Protein AF-A0A9P7J6L4-F1 (afdb_monomer)

pLDDT: mean 73.03, std 21.38, range [27.67, 97.56]

Solvent-accessible surface area (backbone atoms only — not comparable to full-atom values): 13878 Å² total; per-residue (Å²): 142,82,83,80,80,85,81,75,76,92,68,89,69,77,77,69,84,70,87,71,76,86,60,51,67,58,56,42,42,44,69,78,41,39,84,78,47,52,62,60,52,51,52,51,55,54,55,60,70,73,52,84,87,78,78,88,74,82,75,52,70,66,58,56,49,53,49,51,45,47,52,54,56,70,73,48,58,70,67,62,52,49,52,36,50,51,54,44,49,54,54,49,50,54,49,52,52,55,51,49,58,55,52,72,68,62,63,92,69,53,60,71,59,50,53,57,46,62,75,40,43,65,60,54,51,48,57,56,47,49,55,48,23,76,75,67,76,51,71,47,75,47,79,49,69,48,62,32,81,83,60,84,54,44,75,43,71,52,75,47,73,38,64,57,47,101,84,66,40,38,66,69,71,69,37,82,60,31,61,70,74,46,50,46,58,50,47,54,51,51,46,61,69,46,47,68,65,40,63,80,52,66,83,75,71,89,85,84,89,85,82,90,88,81,84,88,77,86,74,137

Mean predicted aligned error: 16.49 Å

Nearest PDB structures (foldseek):
  5xgd-assembly1_A  TM=2.201E-01  e=7.157E+00  Pseudomonas aeruginosa PAO1

Foldseek 3Di:
DDDDDPPPDDDPPDPDPPPDDLDDLLRLLCVVCVVVCVVVLVVVVVVVVPDDDDDDDDPPSVVVSSVSSVVVQVPDDPVSSVVSVVVSVVVVVVVVVVVVVVVVVPDDDPLVNVQVCVVCVLVVCCVVVQVVCVVPVDKDKDKDWWQNSPPNGPIDIAMDIDDADPVRHTPCRVDPPCCPPPVVVVVVVRCVVCVVVVVVVVVDDDDDDDDDDDHPDDDD

Secondary structure (DSSP, 8-state):
------------------------HHHHHHHHHHHHHHHHHHHHHHHHHSS---SS----HHHHHHHHHHHHHHTS-HHHHHHHHHHHHHHHHHHHHHHHHHHTTS----HHHHHHHHHHHHHHHHHHHHHHHHHH---EEEEEEEE-TTTTT-EEEEEEEE---TTS--HHHHSTTHIIIIIHHHHHHHHHHHHHHHHTTTTT----------------

Sequence (220 aa):
MQKFHNDLGGSKAGSKPKTSHILKLWEMYLKMHYGKIKDAVKKEQEELKNVPSTGPAKKTTLNIVKQHIKQAFNNKSEEVKAEVLAAVETMKETKCAEIEAVKNQCHDINKDVALRYISKIATILTQFFKELHEMTDWVFTVLMGGPHPDMGRVLDVSSFHVGTTKLGNWFSQAYPHFSQNVMVPYTQFIECVFSEAATLLRGKDLLPGSTMSSTLAITP

Organism: NCBI:txid48587

Structure (mmCIF, N/CA/C/O backbone):
data_AF-A0A9P7J6L4-F1
#
_entry.id   AF-A0A9P7J6L4-F1
#
loop_
_atom_site.group_PDB
_atom_site.id
_atom_site.type_symbol
_atom_site.label_atom_id
_atom_site.label_alt_id
_atom_site.label_comp_id
_atom_site.label_asym_id
_atom_site.label_entity_id
_atom_site.label_seq_id
_atom_site.pdbx_PDB_ins_code
_atom_site.Cartn_x
_atom_site.Cartn_y
_atom_site.Cartn_z
_atom_site.occupancy
_atom_site.B_iso_or_equiv
_atom_site.auth_seq_id
_atom_site.auth_comp_id
_atom_site.auth_asym_id
_atom_site.auth_atom_id
_atom_site.pdbx_PDB_model_num
ATOM 1 N N . MET A 1 1 ? 39.576 12.816 9.507 1.00 39.06 1 MET A N 1
ATOM 2 C CA . MET A 1 1 ? 39.085 13.850 10.444 1.00 39.06 1 MET A CA 1
ATOM 3 C C . MET A 1 1 ? 38.092 14.721 9.684 1.00 39.06 1 MET A C 1
ATOM 5 O O . MET A 1 1 ? 38.522 15.553 8.907 1.00 39.06 1 MET A O 1
ATOM 9 N N . GLN A 1 2 ? 36.787 14.489 9.839 1.00 33.56 2 GLN A N 1
ATOM 10 C CA . GLN A 1 2 ? 35.747 15.470 9.510 1.00 33.56 2 GLN A CA 1
ATOM 11 C C . GLN A 1 2 ? 34.511 15.088 10.328 1.00 33.56 2 GLN A C 1
ATOM 13 O O . GLN A 1 2 ? 33.830 14.107 10.043 1.00 33.56 2 GLN A O 1
ATOM 18 N N . LYS A 1 3 ? 34.328 15.776 11.459 1.00 32.19 3 LYS A N 1
ATOM 19 C CA . LYS A 1 3 ? 33.175 15.602 12.341 1.00 32.19 3 LYS A CA 1
ATOM 20 C C . LYS A 1 3 ? 32.034 16.416 11.741 1.00 32.19 3 LYS A C 1
ATOM 22 O O . LYS A 1 3 ? 32.088 17.640 11.791 1.00 32.19 3 LYS A O 1
ATOM 27 N N . PHE A 1 4 ? 31.020 15.755 11.195 1.00 30.67 4 PHE A N 1
ATOM 28 C CA . PHE A 1 4 ? 29.755 16.424 10.915 1.00 30.67 4 PHE A CA 1
ATOM 29 C C . PHE A 1 4 ? 29.039 16.668 12.246 1.00 30.67 4 PHE A C 1
ATOM 31 O O . PHE A 1 4 ? 28.628 15.735 12.935 1.00 30.67 4 PHE A O 1
ATOM 38 N N . HIS A 1 5 ? 28.974 17.938 12.643 1.00 31.73 5 HIS A N 1
ATOM 39 C CA . HIS A 1 5 ? 28.032 18.420 13.643 1.00 31.73 5 HIS A CA 1
ATOM 40 C C . HIS A 1 5 ? 26.625 18.314 13.053 1.00 31.73 5 HIS A C 1
ATOM 42 O O . HIS A 1 5 ? 26.279 19.073 12.153 1.00 31.73 5 HIS A O 1
ATOM 48 N N . ASN A 1 6 ? 25.819 17.387 13.568 1.00 31.36 6 ASN A N 1
ATOM 49 C CA . ASN A 1 6 ? 24.369 17.475 13.439 1.00 31.36 6 ASN A CA 1
ATOM 50 C C . ASN A 1 6 ? 23.848 18.293 14.617 1.00 31.36 6 ASN A C 1
ATOM 52 O O . ASN A 1 6 ? 23.441 17.749 15.641 1.00 31.36 6 ASN A O 1
ATOM 56 N N . ASP A 1 7 ? 23.906 19.610 14.449 1.00 37.88 7 ASP A N 1
ATOM 57 C CA . ASP A 1 7 ? 23.129 20.560 15.230 1.00 37.88 7 ASP A CA 1
ATOM 58 C C . ASP A 1 7 ? 21.796 20.768 14.497 1.00 37.88 7 ASP A C 1
ATOM 60 O O . ASP A 1 7 ? 21.650 21.634 13.636 1.00 37.88 7 ASP A O 1
ATOM 64 N N . LEU A 1 8 ? 20.833 19.881 14.758 1.00 34.91 8 LEU A N 1
ATOM 65 C CA . LEU A 1 8 ? 19.434 20.137 14.432 1.00 34.91 8 LEU A CA 1
ATOM 66 C C . LEU A 1 8 ? 18.723 20.464 15.733 1.00 34.91 8 LEU A C 1
ATOM 68 O O . LEU A 1 8 ? 18.254 19.591 16.468 1.00 34.91 8 LEU A O 1
ATOM 72 N N . GLY A 1 9 ? 18.699 21.770 15.988 1.00 31.52 9 GLY A N 1
ATOM 73 C CA . GLY A 1 9 ? 17.961 22.407 17.053 1.00 31.52 9 GLY A CA 1
ATOM 74 C C . GLY A 1 9 ? 16.521 21.912 17.123 1.00 31.52 9 GLY A C 1
ATOM 75 O O . GLY A 1 9 ? 15.841 21.671 16.121 1.00 31.52 9 GLY A O 1
ATOM 76 N N . GLY A 1 10 ? 16.062 21.768 18.363 1.00 38.47 10 GLY A N 1
ATOM 77 C CA . GLY A 1 10 ? 14.695 21.415 18.683 1.00 38.47 10 GLY A CA 1
ATOM 78 C C . GLY A 1 10 ? 13.712 22.417 18.090 1.00 38.47 10 GLY A C 1
ATOM 79 O O . GLY A 1 10 ? 13.544 23.521 18.594 1.00 38.47 10 GLY A O 1
ATOM 80 N N . SER A 1 11 ? 12.992 21.986 17.063 1.00 32.84 11 SER A N 1
ATOM 81 C CA . SER A 1 11 ? 11.667 22.505 16.757 1.00 32.84 11 SER A CA 1
ATOM 82 C C . SER A 1 11 ? 10.662 21.423 17.115 1.00 32.84 11 SER A C 1
ATOM 84 O O . SER A 1 11 ? 10.655 20.343 16.525 1.00 32.84 11 SER A O 1
ATOM 86 N N . LYS A 1 12 ? 9.804 21.709 18.102 1.00 41.44 12 LYS A N 1
ATOM 87 C CA . LYS A 1 12 ? 8.557 20.971 18.316 1.00 41.44 12 LYS A CA 1
ATOM 88 C C . LYS A 1 12 ? 7.705 21.154 17.061 1.00 41.44 12 LYS A C 1
ATOM 90 O O . LYS A 1 12 ? 6.916 22.089 16.971 1.00 41.44 12 LYS A O 1
ATOM 95 N N . ALA A 1 13 ? 7.910 20.288 16.075 1.00 38.81 13 ALA A N 1
ATOM 96 C CA . ALA A 1 13 ? 7.067 20.215 14.900 1.00 38.81 13 ALA A CA 1
ATOM 97 C C . ALA A 1 13 ? 5.641 19.913 15.369 1.00 38.81 13 ALA A C 1
ATOM 99 O O . ALA A 1 13 ? 5.405 18.911 16.052 1.00 38.81 13 ALA A O 1
ATOM 100 N N . GLY A 1 14 ? 4.704 20.799 15.022 1.00 39.56 14 GLY A N 1
ATOM 101 C CA . GLY A 1 14 ? 3.280 20.526 15.126 1.00 39.56 14 GLY A CA 1
ATOM 102 C C . GLY A 1 14 ? 3.013 19.159 14.514 1.00 39.56 14 GLY A C 1
ATOM 103 O O . GLY A 1 14 ? 3.326 18.920 13.345 1.00 39.56 14 GLY A O 1
ATOM 104 N N . SER A 1 15 ? 2.525 18.233 15.339 1.00 36.78 15 SER A N 1
ATOM 105 C CA . SER A 1 15 ? 2.178 16.894 14.890 1.00 36.78 15 SER A CA 1
ATOM 106 C C . SER A 1 15 ? 1.158 17.051 13.775 1.00 36.78 15 SER A C 1
ATOM 108 O O . SER A 1 15 ? 0.008 17.394 14.045 1.00 36.78 15 SER A O 1
ATOM 110 N N . LYS A 1 16 ? 1.562 16.781 12.529 1.00 42.34 16 LYS A N 1
ATOM 111 C CA . LYS A 1 16 ? 0.607 16.536 11.446 1.00 42.34 16 LYS A CA 1
ATOM 112 C C . LYS A 1 16 ? -0.437 15.542 11.978 1.00 42.34 16 LYS A C 1
ATOM 114 O O . LYS A 1 16 ? -0.043 14.627 12.720 1.00 42.34 16 LYS A O 1
ATOM 119 N N . PRO A 1 17 ? -1.736 15.716 11.685 1.00 43.72 17 PRO A N 1
ATOM 120 C CA . PRO A 1 17 ? -2.738 14.758 12.120 1.00 43.72 17 PRO A CA 1
ATOM 121 C C . PRO A 1 17 ? -2.331 13.391 11.568 1.00 43.72 17 PRO A C 1
ATOM 123 O O . PRO A 1 17 ? -2.279 13.183 10.358 1.00 43.72 17 PRO A O 1
ATOM 126 N N . LYS A 1 18 ? -1.927 12.478 12.461 1.00 51.09 18 LYS A N 1
ATOM 127 C CA . LYS A 1 18 ? -1.629 11.099 12.079 1.00 51.09 18 LYS A CA 1
ATOM 128 C C . LYS A 1 18 ? -2.913 10.536 11.502 1.00 51.09 18 LYS A C 1
ATOM 130 O O . LYS A 1 18 ? -3.918 10.521 12.211 1.00 51.09 18 LYS A O 1
ATOM 135 N N . THR A 1 19 ? -2.856 10.064 10.261 1.00 45.66 19 THR A N 1
ATOM 136 C CA . THR A 1 19 ? -3.942 9.338 9.608 1.00 45.66 19 THR A CA 1
ATOM 137 C C . THR A 1 19 ? -4.349 8.202 10.534 1.00 45.66 19 THR A C 1
ATOM 139 O O . THR A 1 19 ? -3.626 7.223 10.726 1.00 45.66 19 THR A O 1
ATOM 142 N N . SER A 1 20 ? -5.444 8.407 11.254 1.00 58.78 20 SER A N 1
ATOM 143 C CA . SER A 1 20 ?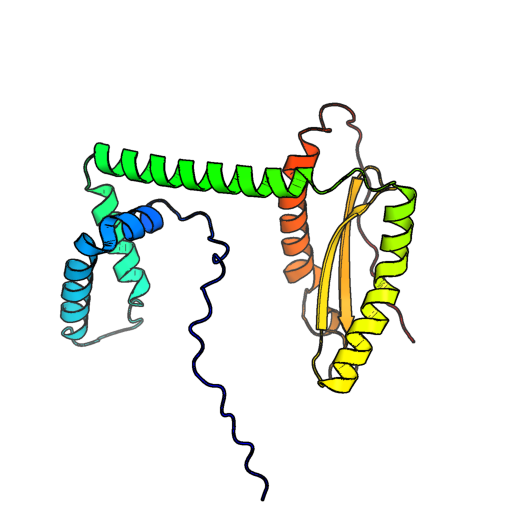 -5.842 7.505 12.318 1.00 58.78 20 SER A CA 1
ATOM 144 C C . SER A 1 20 ? -6.580 6.347 11.664 1.00 58.78 20 SER A C 1
ATOM 146 O O . SER A 1 20 ? -7.519 6.568 10.913 1.00 58.78 20 SER A O 1
ATOM 148 N N . HIS A 1 21 ? -6.192 5.105 11.930 1.00 76.81 21 HIS A N 1
ATOM 149 C CA . HIS A 1 21 ? -7.019 3.942 11.594 1.00 76.81 21 HIS A CA 1
ATOM 150 C C . HIS A 1 21 ? -8.341 3.991 12.392 1.00 76.81 21 HIS A C 1
ATOM 152 O O . HIS A 1 21 ? -8.388 4.594 13.467 1.00 76.81 21 HIS A O 1
ATOM 158 N N . ILE A 1 22 ? -9.453 3.451 11.867 1.00 82.69 22 ILE A N 1
ATOM 159 C CA . ILE A 1 22 ? -10.723 3.378 12.625 1.00 82.69 22 ILE A CA 1
ATOM 160 C C . ILE A 1 22 ? -10.517 2.421 13.795 1.00 82.69 22 ILE A C 1
ATOM 162 O O . ILE A 1 22 ? -10.254 1.239 13.604 1.00 82.69 22 ILE A O 1
ATOM 166 N N . LEU A 1 23 ? -10.581 2.938 15.017 1.00 85.06 23 LEU A N 1
ATOM 167 C CA . LEU A 1 23 ? -10.312 2.131 16.202 1.00 85.06 23 LEU A CA 1
ATOM 168 C C . LEU A 1 23 ? -11.391 1.058 16.373 1.00 85.06 23 LEU A C 1
ATOM 170 O O . LEU A 1 23 ? -12.580 1.313 16.188 1.00 85.06 23 LEU A O 1
ATOM 174 N N . LYS A 1 24 ? -10.979 -0.148 16.766 1.00 84.69 24 LYS A N 1
ATOM 175 C CA . LYS A 1 24 ? -11.908 -1.203 17.195 1.00 84.69 24 LYS A CA 1
ATOM 176 C C . LYS A 1 24 ? -12.584 -0.781 18.501 1.00 84.69 24 LYS A C 1
ATOM 178 O O . LYS A 1 24 ? -12.009 -0.018 19.269 1.00 84.69 24 LYS A O 1
ATOM 183 N N . LEU A 1 25 ? -13.750 -1.348 18.819 1.00 81.38 25 LEU A N 1
ATOM 184 C CA . LEU A 1 25 ? -14.517 -1.000 20.030 1.00 81.38 25 LEU A CA 1
ATOM 185 C C . LEU A 1 25 ? -13.680 -0.987 21.315 1.00 81.38 25 LEU A C 1
ATOM 187 O O . LEU A 1 25 ? -13.687 -0.014 22.056 1.00 81.38 25 LEU A O 1
ATOM 191 N N . TRP A 1 26 ? -12.892 -2.036 21.551 1.00 80.38 26 TRP A N 1
ATOM 192 C CA . TRP A 1 26 ? -12.037 -2.116 22.737 1.00 80.38 26 TRP A CA 1
ATOM 193 C C . TRP A 1 26 ? -10.863 -1.116 22.701 1.00 80.38 26 TRP A C 1
ATOM 195 O O . TRP A 1 26 ? -10.422 -0.663 23.752 1.00 80.38 26 TRP A O 1
ATOM 205 N N . GLU A 1 27 ? -10.366 -0.743 21.516 1.00 83.31 27 GLU A N 1
ATOM 206 C CA . GLU A 1 27 ? -9.328 0.288 21.350 1.00 83.31 27 GLU A CA 1
ATOM 207 C C . GLU A 1 27 ? -9.910 1.684 21.599 1.00 83.31 27 GLU A C 1
ATOM 209 O O . GLU A 1 27 ? -9.256 2.522 22.218 1.00 83.31 27 GLU A O 1
ATOM 214 N N . MET A 1 28 ? -11.156 1.916 21.171 1.00 84.75 28 MET A N 1
ATOM 215 C CA . MET A 1 28 ? -11.895 3.141 21.464 1.00 84.75 28 MET A CA 1
ATOM 216 C C . MET A 1 28 ? -12.211 3.243 22.959 1.00 84.75 28 MET A C 1
ATOM 218 O O . MET A 1 28 ? -11.917 4.265 23.572 1.00 84.75 28 MET A O 1
ATOM 222 N N . TYR A 1 29 ? -12.686 2.161 23.583 1.00 82.50 29 TYR A N 1
ATOM 223 C CA . TYR A 1 29 ? -12.891 2.094 25.032 1.00 82.50 29 TYR A CA 1
ATOM 224 C C . TYR A 1 29 ? -11.590 2.355 25.802 1.00 82.50 29 TYR A C 1
ATOM 226 O O . TYR A 1 29 ? -11.577 3.150 26.741 1.00 82.50 29 TYR A O 1
ATOM 234 N N . LEU A 1 30 ? -10.469 1.758 25.377 1.00 83.75 30 LEU A N 1
ATOM 235 C CA . LEU A 1 30 ? -9.159 2.051 25.959 1.00 83.75 30 LEU A CA 1
ATOM 236 C C . LEU A 1 30 ? -8.804 3.533 25.815 1.00 83.75 30 LEU A C 1
ATOM 238 O O . LEU A 1 30 ? -8.317 4.124 26.771 1.00 83.75 30 LEU A O 1
ATOM 242 N N . LYS A 1 31 ? -9.038 4.138 24.648 1.00 83.75 31 LYS A N 1
ATOM 243 C CA . LYS A 1 31 ? -8.748 5.555 24.397 1.00 83.75 31 LYS A CA 1
ATOM 244 C C . LYS A 1 31 ? -9.593 6.481 25.279 1.00 83.75 31 LYS A C 1
ATOM 246 O O . LYS A 1 31 ? -9.052 7.440 25.821 1.00 83.75 31 LYS A O 1
ATOM 251 N N . MET A 1 32 ? -10.879 6.183 25.451 1.00 82.81 32 MET A N 1
ATOM 252 C CA . MET A 1 32 ? -11.819 6.986 26.247 1.00 82.81 32 MET A CA 1
ATOM 253 C C . MET A 1 32 ? -11.627 6.803 27.757 1.00 82.81 32 MET A C 1
ATOM 255 O O . MET A 1 32 ? -11.798 7.743 28.529 1.00 82.81 32 MET A O 1
ATOM 259 N N . HIS A 1 33 ? -11.228 5.607 28.196 1.00 80.31 33 HIS A N 1
ATOM 260 C CA . HIS A 1 33 ? -11.160 5.249 29.617 1.00 80.31 33 HIS A CA 1
ATOM 261 C C . HIS A 1 33 ? -9.762 4.838 30.086 1.00 80.31 33 HIS A C 1
ATOM 263 O O . HIS A 1 33 ? -9.629 4.185 31.124 1.00 80.31 33 HIS A O 1
ATOM 269 N N . TYR A 1 34 ? -8.712 5.254 29.373 1.00 75.62 34 TYR A N 1
ATOM 270 C CA . TYR A 1 34 ? -7.320 4.893 29.663 1.00 75.62 34 TYR A CA 1
ATOM 271 C C . TYR A 1 34 ? -6.947 5.112 31.134 1.00 75.62 34 TYR A C 1
ATOM 273 O O . TYR A 1 34 ? -6.359 4.236 31.767 1.00 75.62 34 TYR A O 1
ATOM 281 N N . GLY A 1 35 ? -7.367 6.248 31.705 1.00 74.06 35 GLY A N 1
ATOM 282 C CA . GLY A 1 35 ? -7.107 6.592 33.103 1.00 74.06 35 GLY A CA 1
ATOM 283 C C . GLY A 1 35 ? -7.677 5.591 34.112 1.00 74.06 35 GLY A C 1
ATOM 284 O O . GLY A 1 35 ? -7.062 5.370 35.144 1.00 74.06 35 GLY A O 1
ATOM 285 N N . LYS A 1 36 ? -8.798 4.926 33.802 1.00 70.19 36 LYS A N 1
ATOM 286 C CA . LYS A 1 36 ? -9.446 3.950 34.698 1.00 70.19 36 LYS A CA 1
ATOM 287 C C . LYS A 1 36 ? -8.834 2.547 34.602 1.00 70.19 36 LYS A C 1
ATOM 289 O O . LYS A 1 36 ? -9.005 1.744 35.509 1.00 70.19 36 LYS A O 1
ATOM 294 N N . ILE A 1 37 ? -8.157 2.238 33.494 1.00 67.88 37 ILE A N 1
ATOM 295 C CA . ILE A 1 37 ? -7.627 0.895 33.194 1.00 67.88 37 ILE A CA 1
ATOM 296 C C . ILE A 1 37 ? -6.128 0.802 33.512 1.00 67.88 37 ILE A C 1
ATOM 298 O O . ILE A 1 37 ? -5.623 -0.277 33.823 1.00 67.88 37 ILE A O 1
ATOM 302 N N . LYS A 1 38 ? -5.414 1.935 33.469 1.00 74.50 38 LYS A N 1
ATOM 303 C CA . LYS A 1 38 ? -3.961 2.016 33.664 1.00 74.50 38 LYS A CA 1
ATOM 304 C C . LYS A 1 38 ? -3.493 1.374 34.973 1.00 74.50 38 LYS A C 1
ATOM 306 O O . LYS A 1 38 ? -2.521 0.622 34.953 1.00 74.50 38 LYS A O 1
ATOM 311 N N . ASP A 1 39 ? -4.187 1.634 36.078 1.00 73.38 39 ASP A N 1
ATOM 312 C CA . ASP A 1 39 ? -3.769 1.149 37.398 1.00 73.38 39 ASP A CA 1
ATOM 313 C C . ASP A 1 39 ? -4.007 -0.358 37.563 1.00 73.38 39 ASP A C 1
ATOM 315 O O . ASP A 1 39 ? -3.149 -1.061 38.094 1.00 73.38 39 ASP A O 1
ATOM 319 N N . ALA A 1 40 ? -5.110 -0.882 37.016 1.00 68.94 40 ALA A N 1
ATOM 320 C CA . ALA A 1 40 ? -5.400 -2.318 37.008 1.00 68.94 40 ALA A CA 1
ATOM 321 C C . ALA A 1 40 ? -4.377 -3.105 36.170 1.00 68.94 40 ALA A C 1
ATOM 323 O O . ALA A 1 40 ? -3.853 -4.123 36.615 1.00 68.94 40 ALA A O 1
ATOM 324 N N . VAL A 1 41 ? -4.028 -2.585 34.989 1.00 68.69 41 VAL A N 1
ATOM 325 C CA . VAL A 1 41 ? -3.008 -3.177 34.108 1.00 68.69 41 VAL A CA 1
ATOM 326 C C . VAL A 1 41 ? -1.621 -3.149 34.752 1.00 68.69 41 VAL A C 1
ATOM 328 O O . VAL A 1 41 ? -0.861 -4.107 34.621 1.00 68.69 41 VAL A O 1
ATOM 331 N N . LYS A 1 42 ? -1.265 -2.051 35.428 1.00 73.81 42 LYS A N 1
ATOM 332 C CA . LYS A 1 42 ? 0.038 -1.916 36.090 1.00 73.81 42 LYS A CA 1
ATOM 333 C C . LYS A 1 42 ? 0.171 -2.889 37.263 1.00 73.81 42 LYS A C 1
ATOM 335 O O . LYS A 1 42 ? 1.207 -3.536 37.385 1.00 73.81 42 LYS A O 1
ATOM 340 N N . LYS A 1 43 ? -0.890 -3.037 38.060 1.00 74.06 43 LYS A N 1
ATOM 341 C CA . LYS A 1 43 ? -0.944 -3.977 39.184 1.00 74.06 43 LYS A CA 1
ATOM 342 C C . LYS A 1 43 ? -0.718 -5.423 38.731 1.00 74.06 43 LYS A C 1
ATOM 344 O O . LYS A 1 43 ? 0.145 -6.106 39.268 1.00 74.06 43 LYS A O 1
ATOM 349 N N . GLU A 1 44 ? -1.413 -5.871 37.692 1.00 67.88 44 GLU A N 1
ATOM 350 C CA . GLU A 1 44 ? -1.271 -7.251 37.213 1.00 67.88 44 GLU A CA 1
ATOM 351 C C . GLU A 1 44 ? 0.077 -7.502 36.509 1.00 67.88 44 GLU A C 1
ATOM 353 O O . GLU A 1 44 ? 0.653 -8.584 36.607 1.00 67.88 44 GLU A O 1
ATOM 358 N N . GLN A 1 45 ? 0.645 -6.492 35.838 1.00 66.50 45 GLN A N 1
ATOM 359 C CA . GLN A 1 45 ? 2.015 -6.581 35.318 1.00 66.50 45 GLN A CA 1
ATOM 360 C C . GLN A 1 45 ? 3.056 -6.756 36.429 1.00 66.50 45 GLN A C 1
ATOM 362 O O . GLN A 1 45 ? 4.066 -7.426 36.211 1.00 66.50 45 GLN A O 1
ATOM 367 N N . GLU A 1 46 ? 2.846 -6.136 37.589 1.00 70.44 46 GLU A N 1
ATOM 368 C CA . GLU A 1 46 ? 3.702 -6.309 38.764 1.00 70.44 46 GLU A CA 1
ATOM 369 C C . GLU A 1 46 ? 3.503 -7.698 39.392 1.00 70.44 46 GLU A C 1
ATOM 371 O O . GLU A 1 46 ? 4.488 -8.370 39.689 1.00 70.44 46 GLU A O 1
ATOM 376 N N . GLU A 1 47 ? 2.266 -8.192 39.482 1.00 69.75 47 GLU A N 1
ATOM 377 C CA . GLU A 1 47 ? 1.958 -9.551 39.957 1.00 69.75 47 GLU A CA 1
ATOM 378 C C . GLU A 1 47 ? 2.587 -10.635 39.060 1.00 69.75 47 GLU A C 1
ATOM 380 O O . GLU A 1 47 ? 3.206 -11.573 39.562 1.00 69.75 47 GLU A O 1
ATOM 385 N N . LEU A 1 48 ? 2.542 -10.470 37.734 1.00 66.62 48 LEU A N 1
ATOM 386 C CA . LEU A 1 48 ? 3.151 -11.396 36.767 1.00 66.62 48 LEU A CA 1
ATOM 387 C C . LEU A 1 48 ? 4.686 -11.379 36.762 1.00 66.62 48 LEU A C 1
ATOM 389 O O . LEU A 1 48 ? 5.301 -12.362 36.350 1.00 66.62 48 LEU A O 1
ATOM 393 N N . LYS A 1 49 ? 5.322 -10.290 37.212 1.00 65.88 49 LYS A N 1
ATOM 394 C CA . LYS A 1 49 ? 6.785 -10.234 37.392 1.00 65.88 49 LYS A CA 1
ATOM 395 C C . LYS A 1 49 ? 7.258 -11.031 38.607 1.00 65.88 49 LYS A C 1
ATOM 397 O O . LYS A 1 49 ? 8.412 -11.449 38.622 1.00 65.88 49 LYS A O 1
ATOM 402 N N . ASN A 1 50 ? 6.382 -11.245 39.588 1.00 64.44 50 ASN A N 1
ATOM 403 C CA . ASN A 1 50 ? 6.705 -11.927 40.841 1.00 64.44 50 ASN A CA 1
ATOM 404 C C . ASN A 1 50 ? 6.477 -13.451 40.786 1.00 64.44 50 ASN A C 1
ATOM 406 O O . ASN A 1 50 ? 6.798 -14.144 41.748 1.00 64.44 50 ASN A O 1
ATOM 410 N N . VAL A 1 51 ? 5.954 -13.991 39.677 1.00 60.72 51 VAL A N 1
ATOM 411 C CA . VAL A 1 51 ? 5.767 -15.440 39.492 1.00 60.72 51 VAL A CA 1
ATOM 412 C C . VAL A 1 51 ? 7.052 -16.071 38.923 1.00 60.72 51 VAL A C 1
ATOM 414 O O . VAL A 1 51 ? 7.504 -15.658 37.850 1.00 60.72 51 VAL A O 1
ATOM 417 N N . PRO A 1 52 ? 7.648 -17.086 39.584 1.00 53.78 52 PRO A N 1
ATOM 418 C CA . PRO A 1 52 ? 8.806 -17.806 39.058 1.00 53.78 52 PRO A CA 1
ATOM 419 C C . PRO A 1 52 ? 8.452 -18.499 37.734 1.00 53.78 52 PRO A C 1
ATOM 421 O O . PRO A 1 52 ? 7.556 -19.336 37.670 1.00 53.78 52 PRO A O 1
ATOM 424 N N . SER A 1 53 ? 9.142 -18.124 36.656 1.00 51.97 53 SER A N 1
ATOM 425 C CA . SER A 1 53 ? 8.839 -18.560 35.289 1.00 51.97 53 SER A CA 1
ATOM 426 C C . SER A 1 53 ? 9.236 -20.025 35.048 1.00 51.97 53 SER A C 1
ATOM 428 O O . SER A 1 53 ? 10.386 -20.299 34.710 1.00 51.97 53 SER A O 1
ATOM 430 N N . THR A 1 54 ? 8.289 -20.960 35.132 1.00 49.03 54 THR A N 1
ATOM 431 C CA . THR A 1 54 ? 8.436 -22.348 34.655 1.00 49.03 54 THR A CA 1
ATOM 432 C C . THR A 1 54 ? 7.636 -22.571 33.360 1.00 49.03 54 THR A C 1
ATOM 434 O O . THR A 1 54 ? 6.418 -22.696 33.377 1.00 49.03 54 THR A O 1
ATOM 437 N N . GLY A 1 55 ? 8.321 -22.660 32.213 1.00 49.62 55 GLY A N 1
ATOM 438 C CA . GLY A 1 55 ? 7.727 -23.124 30.943 1.00 49.62 55 GLY A CA 1
ATOM 439 C C . GLY A 1 55 ? 7.197 -22.037 29.987 1.00 49.62 55 GLY A C 1
ATOM 440 O O . GLY A 1 55 ? 7.111 -20.870 30.361 1.00 49.62 55 GLY A O 1
ATOM 441 N N . PRO A 1 56 ? 6.960 -22.379 28.701 1.00 48.44 56 PRO A N 1
ATOM 442 C CA . PRO A 1 56 ? 7.268 -21.491 27.586 1.00 48.44 56 PRO A CA 1
ATOM 443 C C . PRO A 1 56 ? 6.202 -20.426 27.305 1.00 48.44 56 PRO A C 1
ATOM 445 O O . PRO A 1 56 ? 5.006 -20.625 27.485 1.00 48.44 56 PRO A O 1
ATOM 448 N N . ALA A 1 57 ? 6.706 -19.322 26.747 1.00 48.94 57 ALA A N 1
ATOM 449 C CA . ALA A 1 57 ? 6.020 -18.123 26.274 1.00 48.94 57 ALA A CA 1
ATOM 450 C C . ALA A 1 57 ? 5.483 -17.190 27.373 1.00 48.94 57 ALA A C 1
ATOM 452 O O . ALA A 1 57 ? 4.312 -17.212 27.748 1.00 48.94 57 ALA A O 1
ATOM 453 N N . LYS A 1 58 ? 6.344 -16.245 27.782 1.00 56.12 58 LYS A N 1
ATOM 454 C CA . LYS A 1 58 ? 5.923 -14.952 28.338 1.00 56.12 58 LYS A CA 1
ATOM 455 C C . LYS A 1 58 ? 4.805 -14.401 27.446 1.00 56.12 58 LYS A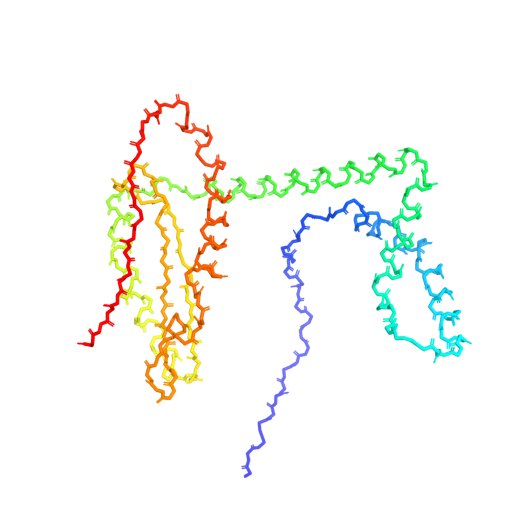 C 1
ATOM 457 O O . LYS A 1 58 ? 5.086 -13.949 26.334 1.00 56.12 58 LYS A O 1
ATOM 462 N N . LYS A 1 59 ? 3.543 -14.455 27.892 1.00 55.41 59 LYS A N 1
ATOM 463 C CA . LYS A 1 59 ? 2.457 -13.721 27.229 1.00 55.41 59 LYS A CA 1
ATOM 464 C C . LYS A 1 59 ? 2.936 -12.279 27.117 1.00 55.41 59 LYS A C 1
ATOM 466 O O . LYS A 1 59 ? 3.260 -11.656 28.126 1.00 55.41 59 LYS A O 1
ATOM 471 N N . THR A 1 60 ? 3.064 -11.779 25.891 1.00 66.19 60 THR A N 1
ATOM 472 C CA . THR A 1 60 ? 3.496 -10.402 25.667 1.00 66.19 60 THR A CA 1
ATOM 473 C C . THR A 1 60 ? 2.554 -9.478 26.426 1.00 66.19 60 THR A C 1
ATOM 475 O O . THR A 1 60 ? 1.339 -9.683 26.425 1.00 66.19 60 THR A O 1
ATOM 478 N N . THR A 1 61 ? 3.104 -8.460 27.080 1.00 67.31 61 THR A N 1
ATOM 479 C CA . THR A 1 61 ? 2.363 -7.466 27.869 1.00 67.31 61 THR A CA 1
ATOM 480 C C . THR A 1 61 ? 1.109 -6.953 27.146 1.00 67.31 61 THR A C 1
ATOM 482 O O . THR A 1 61 ? 0.061 -6.769 27.755 1.00 67.31 61 THR A O 1
ATOM 485 N N . LEU A 1 62 ? 1.182 -6.817 25.818 1.00 69.50 62 LEU A N 1
ATOM 486 C CA . LEU A 1 62 ? 0.067 -6.449 24.943 1.00 69.50 62 LEU A CA 1
ATOM 487 C C . LEU A 1 62 ? -1.131 -7.411 24.988 1.00 69.50 62 LEU A C 1
ATOM 489 O O . LEU A 1 62 ? -2.272 -6.956 24.950 1.00 69.50 62 LEU A O 1
ATOM 493 N N . ASN A 1 63 ? -0.907 -8.722 25.068 1.00 77.44 63 ASN A N 1
ATOM 494 C CA . ASN A 1 63 ? -1.993 -9.703 25.111 1.00 77.44 63 ASN A CA 1
ATOM 495 C C . ASN A 1 63 ? -2.747 -9.657 26.444 1.00 77.44 63 ASN A C 1
ATOM 4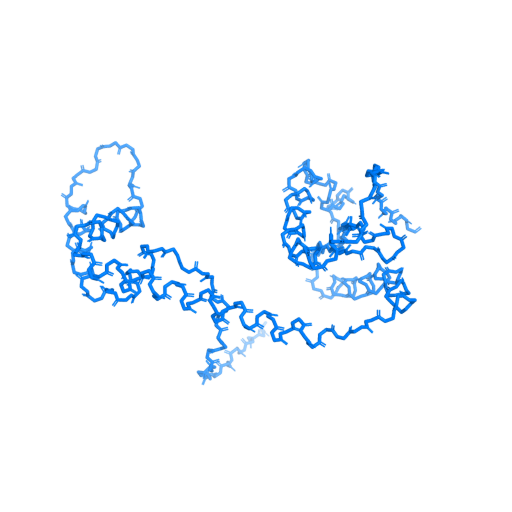97 O O . ASN A 1 63 ? -3.972 -9.758 26.442 1.00 77.44 63 ASN A O 1
ATOM 501 N N . ILE A 1 64 ? -2.030 -9.439 27.549 1.00 72.75 64 ILE A N 1
ATOM 502 C CA . ILE A 1 64 ? -2.611 -9.266 28.890 1.00 72.75 64 ILE A CA 1
ATOM 503 C C . ILE A 1 64 ? -3.476 -8.003 28.917 1.00 72.75 64 ILE A C 1
ATOM 505 O O . ILE A 1 64 ? -4.662 -8.063 29.232 1.00 72.75 64 ILE A O 1
ATOM 509 N N . VAL A 1 65 ? -2.920 -6.884 28.440 1.00 71.38 65 VAL A N 1
ATOM 510 C CA . VAL A 1 65 ? -3.637 -5.609 28.293 1.00 71.38 65 VAL A CA 1
ATOM 511 C C . VAL A 1 65 ? -4.911 -5.789 27.466 1.00 71.38 65 VAL A C 1
ATOM 513 O O . VAL A 1 65 ? -5.994 -5.386 27.883 1.00 71.38 65 VAL A O 1
ATOM 516 N N . LYS A 1 66 ? -4.817 -6.456 26.313 1.00 79.00 66 LYS A N 1
ATOM 517 C CA . LYS A 1 66 ? -5.962 -6.699 25.428 1.00 79.00 66 LYS A CA 1
ATOM 518 C C . LYS A 1 66 ? -7.049 -7.556 26.082 1.00 79.00 66 LYS A C 1
ATOM 520 O O . LYS A 1 66 ? -8.228 -7.305 25.840 1.00 79.00 66 LYS A O 1
ATOM 525 N N . GLN A 1 67 ? -6.681 -8.562 26.879 1.00 79.44 67 GLN A N 1
ATOM 526 C CA . GLN A 1 67 ? -7.647 -9.388 27.611 1.00 79.44 67 GLN A CA 1
ATOM 527 C C . GLN A 1 67 ? -8.372 -8.576 28.686 1.00 79.44 67 GLN A C 1
ATOM 529 O O . GLN A 1 67 ? -9.603 -8.586 28.707 1.00 79.44 67 GLN A O 1
ATOM 534 N N . HIS A 1 68 ? -7.636 -7.802 29.485 1.00 75.00 68 HIS A N 1
ATOM 535 C CA . HIS A 1 68 ? -8.211 -6.951 30.532 1.00 75.00 68 HIS A CA 1
ATOM 536 C C . HIS A 1 68 ? -9.159 -5.905 29.991 1.00 75.00 68 HIS A C 1
ATOM 538 O O . HIS A 1 68 ? -10.256 -5.735 30.510 1.00 75.00 68 HIS A O 1
ATOM 544 N N . ILE A 1 69 ? -8.781 -5.240 28.904 1.00 77.62 69 ILE A N 1
ATOM 545 C CA . ILE A 1 69 ? -9.635 -4.222 28.294 1.00 77.62 69 ILE A CA 1
ATOM 546 C C . ILE A 1 69 ? -10.928 -4.847 27.774 1.00 77.62 69 ILE A C 1
ATOM 548 O O . ILE A 1 69 ? -11.996 -4.279 27.974 1.00 77.62 69 ILE A O 1
ATOM 552 N N . LYS A 1 70 ? -10.857 -6.021 27.134 1.00 80.69 70 LYS A N 1
ATOM 553 C CA . LYS A 1 70 ? -12.053 -6.720 26.647 1.00 80.69 70 LYS A CA 1
ATOM 554 C C . LYS A 1 70 ? -12.969 -7.154 27.788 1.00 80.69 70 LYS A C 1
ATOM 556 O O . LYS A 1 70 ? -14.174 -6.969 27.686 1.00 80.69 70 LYS A O 1
ATOM 561 N N . GLN A 1 71 ? -12.412 -7.704 28.865 1.00 79.00 71 GLN A N 1
ATOM 562 C CA . GLN A 1 71 ? -13.190 -8.095 30.042 1.00 79.00 71 GLN A CA 1
ATOM 563 C C . GLN A 1 71 ? -13.805 -6.877 30.734 1.00 79.00 71 GLN A C 1
ATOM 565 O O . GLN A 1 71 ? -15.000 -6.868 31.016 1.00 79.00 71 GLN A O 1
ATOM 570 N N . ALA A 1 72 ? -13.017 -5.818 30.931 1.00 78.50 72 ALA A N 1
ATOM 571 C CA . ALA A 1 72 ? -13.491 -4.564 31.493 1.00 78.50 72 ALA A CA 1
ATOM 572 C C . ALA A 1 72 ? -14.606 -3.959 30.638 1.00 78.50 72 ALA A C 1
ATOM 574 O O . ALA A 1 72 ? -15.594 -3.519 31.199 1.00 78.50 72 ALA A O 1
ATOM 575 N N . PHE A 1 73 ? -14.487 -3.972 29.309 1.00 79.00 73 PHE A N 1
ATOM 576 C CA . PHE A 1 73 ? -15.523 -3.479 28.401 1.00 79.00 73 PHE A CA 1
ATOM 577 C C . PHE A 1 73 ? -16.804 -4.323 28.454 1.00 79.00 73 PHE A C 1
ATOM 579 O O . PHE A 1 73 ? -17.899 -3.778 28.567 1.00 79.00 73 PHE A O 1
ATOM 586 N N . ASN A 1 74 ? -16.684 -5.653 28.430 1.00 81.00 74 ASN A N 1
ATOM 587 C CA . ASN A 1 74 ? -17.839 -6.555 28.461 1.00 81.00 74 ASN A CA 1
ATOM 588 C C . ASN A 1 74 ? -18.650 -6.433 29.760 1.00 81.00 74 ASN A C 1
ATOM 590 O O . ASN A 1 74 ? -19.875 -6.537 29.719 1.00 81.00 74 ASN A O 1
ATOM 594 N N . ASN A 1 75 ? -17.971 -6.170 30.880 1.00 81.25 75 ASN A N 1
ATOM 595 C CA . ASN A 1 75 ? -18.571 -6.050 32.211 1.00 81.25 75 ASN A CA 1
ATOM 596 C C . ASN A 1 75 ? -19.108 -4.640 32.528 1.00 81.25 75 ASN A C 1
ATOM 598 O O . ASN A 1 75 ? -19.585 -4.410 33.639 1.00 81.25 75 ASN A O 1
ATOM 602 N N . LYS A 1 76 ? -18.992 -3.669 31.613 1.00 81.94 76 LYS A N 1
ATOM 603 C CA . LYS A 1 76 ? -19.552 -2.322 31.811 1.00 81.94 76 LYS A CA 1
ATOM 604 C C . LYS A 1 76 ? -21.040 -2.276 31.494 1.00 81.94 76 LYS A C 1
ATOM 606 O O . LYS A 1 76 ? -21.566 -3.155 30.813 1.00 81.94 76 LYS A O 1
ATOM 611 N N . SER A 1 77 ? -21.690 -1.232 32.005 1.00 80.69 77 SER A N 1
ATOM 612 C CA . SER A 1 77 ? -23.095 -0.968 31.731 1.00 80.69 77 SER A CA 1
ATOM 613 C C . SER A 1 77 ? -23.329 -0.710 30.245 1.00 80.69 77 SER A C 1
ATOM 615 O O . SER A 1 77 ? -22.424 -0.295 29.510 1.00 80.69 77 SER A O 1
ATOM 617 N N . GLU A 1 78 ? -24.560 -0.962 29.810 1.00 81.56 78 GLU A N 1
ATOM 618 C CA . GLU A 1 78 ? -24.964 -0.755 28.422 1.00 81.56 78 GLU A CA 1
ATOM 619 C C . GLU A 1 78 ? -24.825 0.716 28.000 1.00 81.56 78 GLU A C 1
ATOM 621 O O . GLU A 1 78 ? -24.502 0.973 26.843 1.00 81.56 78 GLU A O 1
ATOM 626 N N . GLU A 1 79 ? -24.920 1.679 28.932 1.00 81.25 79 GLU A N 1
ATOM 627 C CA . GLU A 1 79 ? -24.674 3.094 28.613 1.00 81.25 79 GLU A CA 1
ATOM 628 C C . GLU A 1 79 ? -23.236 3.342 28.131 1.00 81.25 79 GLU A C 1
ATOM 630 O O . GLU A 1 79 ? -23.026 4.030 27.135 1.00 81.25 79 GLU A O 1
ATOM 635 N N . VAL A 1 80 ? -22.233 2.743 28.782 1.00 80.75 80 VAL A N 1
ATOM 636 C CA . VAL A 1 80 ? -20.816 2.921 28.409 1.00 80.75 80 VAL A CA 1
ATOM 637 C C . VAL A 1 80 ? -20.501 2.206 27.094 1.00 80.75 80 VAL A C 1
ATOM 639 O O . VAL A 1 80 ? -19.708 2.692 26.289 1.00 80.75 80 VAL A O 1
ATOM 642 N N . LYS A 1 81 ? -21.126 1.050 26.840 1.00 80.75 81 LYS A N 1
ATOM 643 C CA . LYS A 1 81 ? -20.983 0.356 25.551 1.00 80.75 81 LYS A CA 1
ATOM 644 C C . LYS A 1 81 ? -21.601 1.172 24.417 1.00 80.75 81 LYS A C 1
ATOM 646 O O . LYS A 1 81 ? -20.977 1.280 23.362 1.00 80.75 81 LYS A O 1
ATOM 651 N N . ALA A 1 82 ? -22.771 1.768 24.648 1.00 84.75 82 ALA A N 1
ATOM 652 C CA . ALA A 1 82 ? -23.435 2.653 23.696 1.00 84.75 82 ALA A CA 1
ATOM 653 C C . ALA A 1 82 ? -22.604 3.914 23.412 1.00 84.75 82 ALA A C 1
ATOM 655 O O . ALA A 1 82 ? -22.444 4.282 22.252 1.00 84.75 82 ALA A O 1
ATOM 656 N N . GLU A 1 83 ? -22.000 4.522 24.437 1.00 85.81 83 GLU A N 1
ATOM 657 C CA . GLU A 1 83 ? -21.109 5.682 24.288 1.00 85.81 83 GLU A CA 1
ATOM 658 C C . GLU A 1 83 ? -19.892 5.357 23.404 1.00 85.81 83 GLU A C 1
ATOM 660 O O . GLU A 1 83 ? -19.567 6.090 22.469 1.00 85.81 83 GLU A O 1
ATOM 665 N N . VAL A 1 84 ? -19.242 4.213 23.645 1.00 84.56 84 VAL A N 1
ATOM 666 C CA . VAL A 1 84 ? -18.093 3.759 22.846 1.00 84.56 84 VAL A CA 1
ATOM 667 C C . VAL A 1 84 ? -18.501 3.418 21.413 1.00 84.56 84 VAL A C 1
ATOM 669 O O . VAL A 1 84 ? -17.752 3.715 20.481 1.00 84.56 84 VAL A O 1
ATOM 672 N N . LEU A 1 85 ? -19.667 2.795 21.220 1.00 87.06 85 LEU A N 1
ATOM 673 C CA . LEU A 1 85 ? -20.225 2.517 19.894 1.00 87.06 85 LEU A CA 1
ATOM 674 C C . LEU A 1 85 ? -20.478 3.814 19.122 1.00 87.06 85 LEU A C 1
ATOM 676 O O . LEU A 1 85 ? -20.021 3.927 17.986 1.00 87.06 85 LEU A O 1
ATOM 680 N N . ALA A 1 86 ? -21.117 4.802 19.753 1.00 87.31 86 ALA A N 1
ATOM 681 C CA . ALA A 1 86 ? -21.356 6.115 19.162 1.00 87.31 86 ALA A CA 1
ATOM 682 C C . ALA A 1 86 ? -20.039 6.803 18.777 1.00 87.31 86 ALA A C 1
ATOM 684 O O . ALA A 1 86 ? -19.902 7.285 17.658 1.00 87.31 86 ALA A O 1
ATOM 685 N N . ALA A 1 87 ? -19.022 6.758 19.644 1.00 83.94 87 ALA A N 1
ATOM 686 C CA . ALA A 1 87 ? -17.707 7.323 19.345 1.00 83.94 87 ALA A CA 1
ATOM 687 C C . ALA A 1 87 ? -17.001 6.626 18.165 1.00 83.94 87 ALA A C 1
ATOM 689 O O . ALA A 1 87 ? -16.310 7.282 17.380 1.00 83.94 87 ALA A O 1
ATOM 690 N N . VAL A 1 88 ? -17.150 5.302 18.022 1.00 85.12 88 VAL A N 1
ATOM 691 C CA . VAL A 1 88 ? -16.650 4.569 16.846 1.00 85.12 88 VAL A CA 1
ATOM 692 C C . VAL A 1 88 ? -17.402 4.992 15.589 1.00 85.12 88 VAL A C 1
ATOM 694 O O . VAL A 1 88 ? -16.756 5.195 14.563 1.00 85.12 88 VAL A O 1
ATOM 697 N N . GLU A 1 89 ? -18.722 5.149 15.658 1.00 85.94 89 GLU A N 1
ATOM 698 C CA . GLU A 1 89 ? -19.536 5.531 14.503 1.00 85.94 89 GLU A CA 1
ATOM 699 C C . GLU A 1 89 ? -19.238 6.960 14.046 1.00 85.94 89 GLU A C 1
ATOM 701 O O . GLU A 1 89 ? -18.888 7.156 12.887 1.00 85.94 89 GLU A O 1
ATOM 706 N N . THR A 1 90 ? -19.168 7.929 14.963 1.00 86.38 90 THR A N 1
ATOM 707 C CA . THR A 1 90 ? -18.718 9.294 14.644 1.00 86.38 90 THR A CA 1
ATOM 708 C C . THR A 1 90 ? -17.327 9.296 14.004 1.00 86.38 90 THR A C 1
ATOM 710 O O . THR A 1 90 ? -17.076 10.032 13.054 1.00 86.38 90 THR A O 1
ATOM 713 N N . MET A 1 91 ? -16.403 8.441 14.466 1.00 83.94 91 MET A N 1
ATOM 714 C CA . MET A 1 91 ? -15.069 8.339 13.861 1.00 83.94 91 MET A CA 1
ATOM 715 C C . MET A 1 91 ? -15.105 7.773 12.434 1.00 83.94 91 MET A C 1
ATOM 717 O O . MET A 1 91 ? -14.253 8.137 11.619 1.00 83.94 91 MET A O 1
ATOM 721 N N . LYS A 1 92 ? -16.038 6.862 12.135 1.00 83.38 92 LYS A N 1
ATOM 722 C CA . LYS A 1 92 ? -16.260 6.385 10.766 1.00 83.38 92 LYS A CA 1
ATOM 723 C C . LYS A 1 92 ? -16.838 7.502 9.913 1.00 83.38 92 LYS A C 1
ATOM 725 O O . LYS A 1 92 ? -16.268 7.783 8.869 1.00 83.38 92 LYS A O 1
ATOM 730 N N . GLU A 1 93 ? -17.888 8.169 10.382 1.00 83.88 93 GLU A N 1
ATOM 731 C CA . GLU A 1 93 ? -18.557 9.263 9.671 1.00 83.88 93 GLU A CA 1
ATOM 732 C C . GLU A 1 93 ? -17.586 10.394 9.324 1.00 83.88 93 GLU A C 1
ATOM 734 O O . GLU A 1 93 ? -17.508 10.793 8.165 1.00 83.88 93 GLU A O 1
ATOM 739 N N . THR A 1 94 ? -16.769 10.857 10.280 1.00 82.00 94 THR A N 1
ATOM 740 C CA . THR A 1 94 ? -15.752 11.890 10.015 1.00 82.00 94 THR A CA 1
ATOM 741 C C . THR A 1 94 ? -14.766 11.447 8.936 1.00 82.00 94 THR A C 1
ATOM 743 O O . THR A 1 94 ? -14.442 12.228 8.047 1.00 82.00 94 THR A O 1
ATOM 746 N N . LYS A 1 95 ? -14.307 10.192 8.965 1.00 80.38 95 LYS A N 1
ATOM 747 C CA . LYS A 1 95 ? -13.366 9.692 7.953 1.00 80.38 95 LYS A CA 1
ATOM 748 C C . LYS A 1 95 ? -14.007 9.489 6.595 1.00 80.38 95 LYS A C 1
ATOM 750 O O . LYS A 1 95 ? -13.368 9.795 5.597 1.00 80.38 95 LYS A O 1
ATOM 755 N N . CYS A 1 96 ? -15.239 8.995 6.549 1.00 76.94 96 CYS A N 1
ATOM 756 C CA . CYS A 1 96 ? -15.995 8.913 5.307 1.00 76.94 96 CYS A CA 1
ATOM 757 C C . CYS A 1 96 ? -16.162 10.312 4.704 1.00 76.94 96 CYS A C 1
ATOM 759 O O . CYS A 1 96 ? -15.848 10.494 3.534 1.00 76.94 96 CYS A O 1
ATOM 761 N N . ALA A 1 97 ? -16.518 11.318 5.508 1.00 75.69 97 ALA A N 1
ATOM 762 C CA . ALA A 1 97 ? -16.637 12.702 5.052 1.00 75.69 97 ALA A CA 1
ATOM 763 C C . ALA A 1 97 ? -15.298 13.293 4.563 1.00 75.69 97 ALA A C 1
ATOM 765 O O . ALA A 1 97 ? -15.260 13.970 3.538 1.00 75.69 97 ALA A O 1
ATOM 766 N N . GLU A 1 98 ? -14.182 13.019 5.249 1.00 76.69 98 GLU A N 1
ATOM 767 C CA . GLU A 1 98 ? -12.838 13.419 4.798 1.00 76.69 98 GLU A CA 1
ATOM 768 C C . GLU A 1 98 ? -12.465 12.762 3.457 1.00 76.69 98 GLU A C 1
ATOM 770 O O . GLU A 1 98 ? -11.936 13.425 2.563 1.00 76.69 98 GLU A O 1
ATOM 775 N N . ILE A 1 99 ? -12.768 11.471 3.293 1.00 69.81 99 ILE A N 1
ATOM 776 C CA . ILE A 1 99 ? -12.529 10.725 2.049 1.00 69.81 99 ILE A CA 1
ATOM 777 C C . ILE A 1 99 ? -13.400 11.276 0.914 1.00 69.81 99 ILE A C 1
ATOM 779 O O . ILE A 1 99 ? -12.897 11.504 -0.187 1.00 69.81 99 ILE A O 1
ATOM 783 N N . GLU A 1 100 ? -14.683 11.538 1.167 1.00 69.62 100 GLU A N 1
ATOM 784 C CA . GLU A 1 100 ? -15.602 12.131 0.189 1.00 69.62 100 GLU A CA 1
ATOM 785 C C . GLU A 1 100 ? -15.170 13.541 -0.228 1.00 69.62 100 GLU A C 1
ATOM 787 O O . GLU A 1 100 ? -15.209 13.871 -1.415 1.00 69.62 100 GLU A O 1
ATOM 792 N N . ALA A 1 101 ? -14.680 14.358 0.708 1.00 67.94 101 ALA A N 1
ATOM 793 C CA . ALA A 1 101 ? -14.157 15.688 0.407 1.00 67.94 101 ALA A CA 1
ATOM 794 C C . ALA A 1 101 ? -12.940 15.639 -0.535 1.00 67.94 101 ALA A C 1
ATOM 796 O O . ALA A 1 101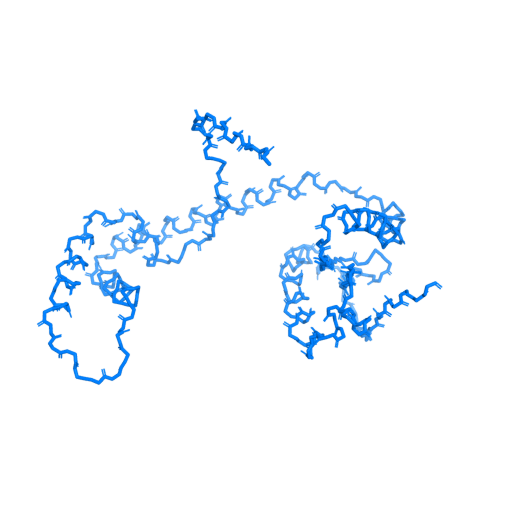 ? -12.842 16.457 -1.451 1.00 67.94 101 ALA A O 1
ATOM 797 N N . VAL A 1 102 ? -12.040 14.663 -0.361 1.00 62.56 102 VAL A N 1
ATOM 798 C CA . VAL A 1 102 ? -10.904 14.435 -1.276 1.00 62.56 102 VAL A CA 1
ATOM 799 C C . VAL A 1 102 ? -11.381 13.893 -2.626 1.00 62.56 102 VAL A C 1
ATOM 801 O O . VAL A 1 102 ? -10.901 14.327 -3.673 1.00 62.56 102 VAL A O 1
ATOM 804 N N . LYS A 1 103 ? -12.357 12.980 -2.629 1.00 60.53 103 LYS A N 1
ATOM 805 C CA . LYS A 1 103 ? -12.921 12.391 -3.852 1.00 60.53 103 LYS A CA 1
ATOM 806 C C . LYS A 1 103 ? -13.590 13.442 -4.740 1.00 60.53 103 LYS A C 1
ATOM 808 O O . LYS A 1 103 ? -13.378 13.424 -5.947 1.00 60.53 103 LYS A O 1
ATOM 813 N N . ASN A 1 104 ? -14.310 14.397 -4.152 1.00 55.66 104 ASN A N 1
ATOM 814 C CA . ASN A 1 104 ? -14.974 15.485 -4.881 1.00 55.66 104 ASN A CA 1
ATOM 815 C C . ASN A 1 104 ? -13.998 16.511 -5.491 1.00 55.66 104 ASN A C 1
ATOM 817 O O . ASN A 1 104 ? -14.385 17.261 -6.384 1.00 55.66 104 ASN A O 1
ATOM 821 N N . GLN A 1 105 ? -12.735 16.535 -5.052 1.00 53.31 105 GLN A N 1
ATOM 822 C CA . GLN A 1 105 ? -11.674 17.338 -5.679 1.00 53.31 105 GLN A CA 1
ATOM 823 C C . GLN A 1 105 ? -11.004 16.622 -6.864 1.00 53.31 105 GLN A C 1
ATOM 825 O O . GLN A 1 105 ? -10.317 17.263 -7.660 1.00 53.31 105 GLN A O 1
ATOM 830 N N . CYS A 1 106 ? -11.206 15.308 -7.014 1.00 47.91 106 CYS A N 1
ATOM 831 C CA . CYS A 1 106 ? -10.720 14.536 -8.153 1.00 47.91 106 CYS A CA 1
ATOM 832 C C . CYS A 1 106 ? -11.703 14.702 -9.324 1.00 47.91 106 CYS A C 1
ATOM 834 O O . CYS A 1 106 ? -12.587 13.879 -9.552 1.00 47.91 106 CYS A O 1
ATOM 836 N N . HIS A 1 107 ? -11.593 15.844 -10.002 1.00 51.44 107 HIS A N 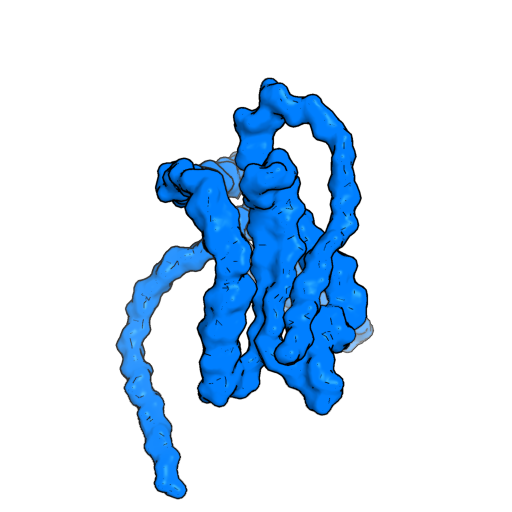1
ATOM 837 C CA . HIS A 1 107 ? -12.370 16.207 -11.188 1.00 51.44 107 HIS A CA 1
ATOM 838 C C . HIS A 1 107 ? -12.327 15.143 -12.295 1.00 51.44 107 HIS A C 1
ATOM 840 O O . HIS A 1 107 ? -11.369 14.380 -12.385 1.00 51.44 107 HIS A O 1
ATOM 846 N N . ASP A 1 108 ? -13.342 15.174 -13.170 1.00 55.62 108 ASP A N 1
ATOM 847 C CA . ASP A 1 108 ? -13.429 14.474 -14.459 1.00 55.62 108 ASP A CA 1
ATOM 848 C C . ASP A 1 108 ? -12.113 14.580 -15.249 1.00 55.62 108 ASP A C 1
ATOM 850 O O . ASP A 1 108 ? -11.887 15.501 -16.040 1.00 55.62 108 ASP A O 1
ATOM 854 N N . ILE A 1 109 ? -11.201 13.630 -15.033 1.00 63.94 109 ILE A N 1
ATOM 855 C CA . ILE A 1 109 ? -10.010 13.507 -15.862 1.00 63.94 109 ILE A CA 1
ATOM 856 C C . ILE A 1 109 ? -10.497 13.000 -17.213 1.00 63.94 109 ILE A C 1
ATOM 858 O O . ILE A 1 109 ? -11.025 11.892 -17.319 1.00 63.94 109 ILE A O 1
ATOM 862 N N . ASN A 1 110 ? -10.308 13.813 -18.254 1.00 78.19 110 ASN A N 1
ATOM 863 C CA . ASN A 1 110 ? -10.584 13.410 -19.627 1.00 78.19 110 ASN A CA 1
ATOM 864 C C . ASN A 1 110 ? -9.906 12.054 -19.909 1.00 78.19 110 ASN A C 1
ATOM 866 O O . ASN A 1 110 ? -8.703 11.891 -19.686 1.00 78.19 110 ASN A O 1
ATOM 870 N N . LYS A 1 111 ? -10.692 11.095 -20.412 1.00 79.56 111 LYS A N 1
ATOM 871 C CA . LYS A 1 111 ? -10.270 9.730 -20.738 1.00 79.56 111 LYS A CA 1
ATOM 872 C C . LYS A 1 111 ? -8.961 9.689 -21.540 1.00 79.56 111 LYS A C 1
ATOM 874 O O . LYS A 1 111 ? -8.050 8.944 -21.182 1.00 79.56 111 LYS A O 1
ATOM 879 N N . ASP A 1 112 ? -8.835 10.534 -22.561 1.00 81.44 112 ASP A N 1
ATOM 880 C CA . ASP A 1 112 ? -7.659 10.582 -23.440 1.00 81.44 112 ASP A CA 1
ATOM 881 C C . ASP A 1 112 ? -6.413 11.075 -22.698 1.00 81.44 112 ASP A C 1
ATOM 883 O O . ASP A 1 112 ? -5.290 10.619 -22.930 1.00 81.44 112 ASP A O 1
ATOM 887 N N . VAL A 1 113 ? -6.611 11.996 -21.753 1.00 83.06 113 VAL A N 1
ATOM 888 C CA . VAL A 1 113 ? -5.543 12.502 -20.891 1.00 83.06 113 VAL A CA 1
ATOM 889 C C . VAL A 1 113 ? -5.085 11.404 -19.935 1.00 83.06 113 VAL A C 1
ATOM 891 O O . VAL A 1 113 ? -3.879 11.183 -19.820 1.00 83.06 113 VAL A O 1
ATOM 894 N N . ALA A 1 114 ? -6.017 10.683 -19.304 1.00 82.81 114 ALA A N 1
ATOM 895 C CA . ALA A 1 114 ? -5.700 9.568 -18.413 1.00 82.81 114 ALA A CA 1
ATOM 896 C C . ALA A 1 114 ? -4.897 8.476 -19.136 1.00 82.81 114 ALA A C 1
ATOM 898 O O . ALA A 1 114 ? -3.824 8.098 -18.668 1.00 82.81 114 ALA A O 1
ATOM 899 N N . LEU A 1 115 ? -5.351 8.036 -20.314 1.00 85.38 115 LEU A N 1
ATOM 900 C CA . LEU A 1 115 ? -4.654 7.029 -21.124 1.00 85.38 115 LEU A CA 1
ATOM 901 C C . LEU A 1 115 ? -3.236 7.460 -21.497 1.00 85.38 115 LEU A C 1
ATOM 903 O O . LEU A 1 115 ? -2.292 6.678 -21.387 1.00 85.38 115 LEU A O 1
ATOM 907 N N . ARG A 1 116 ? -3.060 8.726 -21.889 1.00 87.56 116 ARG A N 1
ATOM 908 C CA . ARG A 1 116 ? -1.743 9.280 -22.223 1.00 87.56 116 ARG A CA 1
ATOM 909 C C . ARG A 1 116 ? -0.780 9.278 -21.036 1.00 87.56 116 ARG A C 1
ATOM 911 O O . ARG A 1 116 ? 0.423 9.155 -21.246 1.00 87.56 116 ARG A O 1
ATOM 918 N N . TYR A 1 117 ? -1.268 9.465 -19.812 1.00 87.19 117 TYR A N 1
ATOM 919 C CA . TYR A 1 117 ? -0.415 9.402 -18.624 1.00 87.19 117 TYR A CA 1
ATOM 920 C C . TYR A 1 117 ? -0.160 7.967 -18.171 1.00 87.19 117 TYR A C 1
ATOM 922 O O . TYR A 1 117 ? 0.975 7.663 -17.817 1.00 87.19 117 TYR A O 1
ATOM 930 N N . ILE A 1 118 ? -1.154 7.079 -18.258 1.00 88.25 118 ILE A N 1
A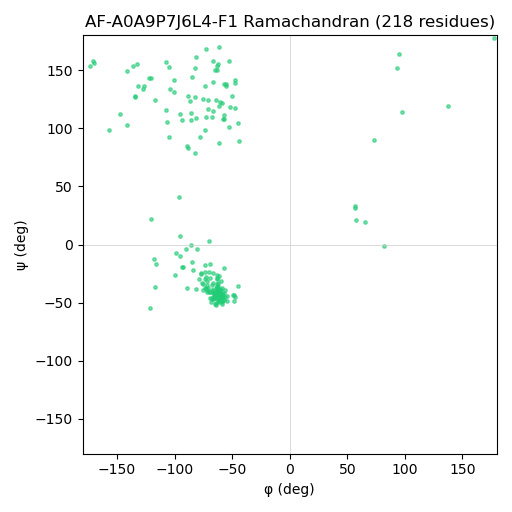TOM 931 C CA . ILE A 1 118 ? -0.980 5.646 -17.977 1.00 88.25 118 ILE A CA 1
ATOM 932 C C . ILE A 1 118 ? 0.082 5.053 -18.909 1.00 88.25 118 ILE A C 1
ATOM 934 O O . ILE A 1 118 ? 1.001 4.397 -18.436 1.00 88.25 118 ILE A O 1
ATOM 938 N N . SER A 1 119 ? 0.053 5.365 -20.208 1.00 87.44 119 SER A N 1
ATOM 939 C CA . SER A 1 119 ? 1.073 4.869 -21.146 1.00 87.44 119 SER A CA 1
ATOM 940 C C . SER A 1 119 ? 2.477 5.429 -20.889 1.00 87.44 119 SER A C 1
ATOM 942 O O . SER A 1 119 ? 3.469 4.792 -21.234 1.00 87.44 119 SER A O 1
ATOM 944 N N . LYS A 1 120 ? 2.584 6.601 -20.251 1.00 91.50 120 LYS A N 1
ATOM 945 C CA . LYS A 1 120 ? 3.863 7.251 -19.913 1.00 91.50 120 LYS A CA 1
ATOM 946 C C . LYS A 1 120 ? 4.355 6.951 -18.501 1.00 91.50 120 LYS A C 1
ATOM 948 O O . LYS A 1 120 ? 5.492 7.303 -18.185 1.00 91.50 120 LYS A O 1
ATOM 953 N N . ILE A 1 121 ? 3.540 6.325 -17.650 1.00 92.06 121 ILE A N 1
ATOM 954 C CA . ILE A 1 121 ? 3.851 6.169 -16.225 1.00 92.06 121 ILE A CA 1
ATOM 955 C C . ILE A 1 121 ? 5.147 5.387 -16.019 1.00 92.06 121 ILE A C 1
ATOM 957 O O . ILE A 1 121 ? 5.995 5.809 -15.239 1.00 92.06 121 ILE A O 1
ATOM 961 N N . ALA A 1 122 ? 5.359 4.321 -16.794 1.00 88.38 122 ALA A N 1
ATOM 962 C CA . ALA A 1 122 ? 6.578 3.525 -16.733 1.00 88.38 122 ALA A CA 1
ATOM 963 C C . ALA A 1 122 ? 7.819 4.368 -17.062 1.00 88.38 122 ALA A C 1
ATOM 965 O O . ALA A 1 122 ? 8.815 4.307 -16.343 1.00 88.38 122 ALA A O 1
ATOM 966 N N . THR A 1 123 ? 7.752 5.209 -18.098 1.00 91.88 123 THR A N 1
ATOM 967 C CA . THR A 1 123 ? 8.856 6.099 -18.488 1.00 91.88 123 THR A CA 1
ATOM 968 C C . THR A 1 123 ? 9.157 7.134 -17.407 1.00 91.88 123 THR A C 1
ATOM 970 O O . THR A 1 123 ? 10.319 7.316 -17.048 1.00 91.88 123 THR A O 1
ATOM 973 N N . ILE A 1 124 ? 8.122 7.775 -16.855 1.00 94.00 124 ILE A N 1
ATOM 974 C CA . ILE A 1 124 ? 8.266 8.798 -15.808 1.00 94.00 124 ILE A CA 1
ATOM 975 C C . ILE A 1 124 ? 8.891 8.188 -14.548 1.00 94.00 124 ILE A C 1
ATOM 977 O O . ILE A 1 124 ? 9.859 8.725 -14.011 1.00 94.00 124 ILE A O 1
ATOM 981 N N . LEU A 1 125 ? 8.371 7.044 -14.096 1.00 95.38 125 LEU A N 1
ATOM 982 C CA . LEU A 1 125 ? 8.889 6.350 -12.917 1.00 95.38 125 LEU A CA 1
ATOM 983 C C . LEU A 1 125 ? 10.323 5.864 -13.139 1.00 95.38 125 LEU A C 1
ATOM 985 O O . LEU A 1 125 ? 11.136 5.954 -12.223 1.00 95.38 125 LEU A O 1
ATOM 989 N N . THR A 1 126 ? 10.652 5.408 -14.350 1.00 93.00 126 THR A N 1
ATOM 990 C CA . THR A 1 126 ? 12.017 4.991 -14.694 1.00 93.00 126 THR A CA 1
ATOM 991 C C . THR A 1 126 ? 13.003 6.134 -14.571 1.00 93.00 126 THR A C 1
ATOM 993 O O . THR A 1 126 ? 14.023 5.957 -13.916 1.00 93.00 126 THR A O 1
ATOM 996 N N . GLN A 1 127 ? 12.706 7.301 -15.144 1.00 94.56 127 GLN A N 1
ATOM 997 C CA . GLN A 1 127 ? 13.598 8.460 -15.054 1.00 94.56 127 GLN A CA 1
ATOM 998 C C . GLN A 1 127 ? 13.835 8.857 -13.593 1.00 94.56 127 GLN A C 1
ATOM 1000 O O . GLN A 1 127 ? 14.974 8.905 -13.139 1.00 94.56 127 GLN A O 1
ATOM 1005 N N . PHE A 1 128 ? 12.755 9.025 -12.829 1.00 96.19 128 PHE A N 1
ATOM 1006 C CA . PHE A 1 128 ? 12.833 9.479 -11.443 1.00 96.19 128 PHE A CA 1
ATOM 1007 C C . PHE A 1 128 ? 13.551 8.489 -10.514 1.00 96.19 128 PHE A C 1
ATOM 1009 O O . PHE A 1 128 ? 14.463 8.858 -9.775 1.00 96.19 128 PHE A O 1
ATOM 1016 N N . PHE A 1 129 ? 13.151 7.214 -10.531 1.00 96.81 129 PHE A N 1
ATOM 1017 C CA . PHE A 1 129 ? 13.708 6.235 -9.598 1.00 96.81 129 PHE A CA 1
ATOM 1018 C C . PHE A 1 129 ? 15.100 5.756 -9.993 1.00 96.81 129 PHE A C 1
ATOM 1020 O O . PHE A 1 129 ? 15.853 5.355 -9.109 1.00 96.81 129 PHE A O 1
ATOM 1027 N N . LYS A 1 130 ? 15.469 5.812 -11.279 1.00 94.44 130 LYS A N 1
ATOM 1028 C CA . LYS A 1 130 ? 16.834 5.496 -11.709 1.00 94.44 130 LYS A CA 1
ATOM 1029 C C . LYS A 1 130 ? 17.828 6.535 -11.195 1.00 94.44 130 LYS A C 1
ATOM 1031 O O . LYS A 1 130 ? 18.826 6.145 -10.602 1.00 94.44 130 LYS A O 1
ATOM 1036 N N . GLU A 1 131 ? 17.520 7.824 -11.331 1.00 96.31 131 GLU A N 1
ATOM 1037 C CA . GLU A 1 131 ? 18.362 8.896 -10.779 1.00 96.31 131 GLU A CA 1
ATOM 1038 C C . GLU A 1 131 ? 18.508 8.763 -9.256 1.00 96.31 131 GLU A C 1
ATOM 1040 O O . GLU A 1 131 ? 19.615 8.804 -8.721 1.00 96.31 131 GLU A O 1
ATOM 1045 N N . LEU A 1 132 ? 17.403 8.510 -8.546 1.00 96.56 132 LEU A N 1
ATOM 1046 C CA . LEU A 1 132 ? 17.445 8.271 -7.102 1.00 96.56 132 LEU A CA 1
ATOM 1047 C C . LEU A 1 132 ? 18.286 7.049 -6.734 1.00 96.56 132 LEU A C 1
ATOM 1049 O O . LEU A 1 132 ? 19.047 7.107 -5.769 1.00 96.56 132 LEU A O 1
ATOM 1053 N N . HIS A 1 133 ? 18.148 5.952 -7.475 1.00 95.75 133 HIS A N 1
ATOM 1054 C CA . HIS A 1 133 ? 18.929 4.742 -7.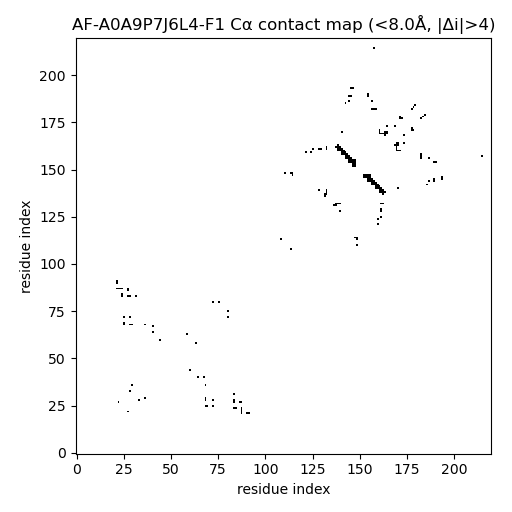250 1.00 95.75 133 HIS A CA 1
ATOM 1055 C C . HIS A 1 133 ? 20.426 5.024 -7.403 1.00 95.75 133 HIS A C 1
ATOM 1057 O O . HIS A 1 133 ? 21.193 4.698 -6.505 1.00 95.75 133 HIS A O 1
ATOM 1063 N N . GLU A 1 134 ? 20.829 5.711 -8.471 1.00 95.88 134 GLU A N 1
ATOM 1064 C CA . GLU A 1 134 ? 22.230 6.072 -8.722 1.00 95.88 134 GLU A CA 1
ATOM 1065 C C . GLU A 1 134 ? 22.799 7.009 -7.645 1.00 95.88 134 GLU A C 1
ATOM 1067 O O . GLU A 1 134 ? 23.956 6.873 -7.251 1.00 95.88 134 GLU A O 1
ATOM 1072 N N . MET A 1 135 ? 21.991 7.938 -7.126 1.00 97.06 135 MET A N 1
ATOM 1073 C CA . MET A 1 135 ? 22.432 8.895 -6.104 1.00 97.06 135 MET A CA 1
ATOM 1074 C C . MET A 1 135 ? 22.486 8.320 -4.685 1.00 97.06 135 MET A C 1
ATOM 1076 O O . MET A 1 135 ? 23.252 8.813 -3.857 1.00 97.06 135 MET A O 1
ATOM 1080 N N . THR A 1 136 ? 21.634 7.344 -4.367 1.00 97.56 136 THR A N 1
ATOM 1081 C CA . THR A 1 136 ? 21.421 6.887 -2.980 1.00 97.56 136 THR A CA 1
ATOM 1082 C C . THR A 1 136 ? 21.790 5.431 -2.741 1.00 97.56 136 THR A C 1
ATOM 1084 O O . THR A 1 136 ? 21.856 5.014 -1.586 1.00 97.56 136 THR A O 1
ATOM 1087 N N . ASP A 1 137 ? 22.006 4.661 -3.808 1.00 94.81 137 ASP A N 1
ATOM 1088 C CA . ASP A 1 137 ? 22.133 3.200 -3.794 1.00 94.81 137 ASP A CA 1
ATOM 1089 C C . ASP A 1 137 ? 20.900 2.487 -3.195 1.00 94.81 137 ASP A C 1
ATOM 1091 O O . ASP A 1 137 ? 20.953 1.345 -2.738 1.00 94.81 137 ASP A O 1
ATOM 1095 N N . TRP A 1 138 ? 19.744 3.162 -3.167 1.00 97.25 138 TRP A N 1
ATOM 1096 C CA . TRP A 1 138 ? 18.487 2.562 -2.721 1.00 97.25 138 TRP A CA 1
ATOM 1097 C C . TRP A 1 138 ? 17.806 1.827 -3.865 1.00 97.25 138 TRP A C 1
ATOM 1099 O O . TRP A 1 138 ? 17.821 2.273 -5.009 1.00 97.25 138 TRP A O 1
ATOM 1109 N N . VAL A 1 139 ? 17.157 0.711 -3.545 1.00 96.19 139 VAL A N 1
ATOM 1110 C CA . VAL A 1 139 ? 16.327 -0.044 -4.488 1.00 96.19 139 VAL A CA 1
ATOM 1111 C C . VAL A 1 139 ? 14.856 0.270 -4.249 1.00 96.19 139 VAL A C 1
ATOM 1113 O O . VAL A 1 139 ? 14.414 0.401 -3.105 1.00 96.19 139 VAL A O 1
ATOM 1116 N N . PHE A 1 140 ? 14.084 0.376 -5.326 1.00 97.12 140 PHE A N 1
ATOM 1117 C CA . PHE A 1 140 ? 12.693 0.812 -5.270 1.00 97.12 140 PHE A CA 1
ATOM 1118 C C . PHE A 1 140 ? 11.762 -0.240 -5.859 1.00 97.12 140 PHE A C 1
ATOM 1120 O O . PHE A 1 140 ? 12.068 -0.915 -6.840 1.00 97.12 140 PHE A O 1
ATOM 1127 N N . THR A 1 141 ? 10.589 -0.377 -5.253 1.00 96.19 141 THR A N 1
ATOM 1128 C CA . THR A 1 141 ? 9.466 -1.132 -5.805 1.00 96.19 141 THR A CA 1
ATOM 1129 C C . THR A 1 141 ? 8.210 -0.299 -5.630 1.00 96.19 141 THR A C 1
ATOM 1131 O O . THR A 1 141 ? 7.909 0.151 -4.526 1.00 96.19 141 THR A O 1
ATOM 1134 N N . VAL A 1 142 ? 7.483 -0.101 -6.722 1.00 96.44 142 VAL A N 1
ATOM 1135 C CA . VAL A 1 142 ? 6.232 0.649 -6.772 1.00 96.44 142 VAL A CA 1
ATOM 1136 C C . VAL A 1 142 ? 5.130 -0.311 -7.188 1.00 96.44 142 VAL A C 1
ATOM 1138 O O . VAL A 1 142 ? 5.229 -0.953 -8.230 1.00 96.44 142 VAL A O 1
ATOM 1141 N N . LEU A 1 143 ? 4.084 -0.405 -6.373 1.00 96.31 143 LEU A N 1
ATOM 1142 C CA . LEU A 1 143 ? 2.834 -1.066 -6.735 1.00 96.31 143 LEU A CA 1
ATOM 1143 C C . LEU A 1 143 ? 1.834 0.021 -7.107 1.00 96.31 143 LEU A C 1
ATOM 1145 O O . LEU A 1 143 ? 1.701 1.008 -6.379 1.00 96.31 143 LEU A O 1
ATOM 1149 N N . MET A 1 144 ? 1.167 -0.145 -8.240 1.00 94.81 144 MET A N 1
ATOM 1150 C CA . MET A 1 144 ? 0.181 0.807 -8.736 1.00 94.81 144 MET A CA 1
ATOM 1151 C C . MET A 1 144 ? -0.987 0.063 -9.370 1.00 94.81 144 MET A C 1
ATOM 1153 O O . MET A 1 144 ? -0.820 -1.026 -9.915 1.00 94.81 144 MET A O 1
ATOM 1157 N N . GLY A 1 145 ? -2.178 0.641 -9.305 1.00 91.69 145 GLY A N 1
ATOM 1158 C CA . GLY A 1 145 ? -3.336 0.074 -9.974 1.00 91.69 145 GLY A CA 1
ATOM 1159 C C . GLY A 1 145 ? -4.539 0.999 -9.947 1.00 91.69 145 GLY A C 1
ATOM 1160 O O . GLY A 1 145 ? -4.633 1.895 -9.106 1.00 91.69 145 GLY A O 1
ATOM 1161 N N . GLY A 1 146 ? -5.450 0.787 -10.887 1.00 90.19 146 GLY A N 1
ATOM 1162 C CA . GLY A 1 146 ? -6.674 1.562 -11.016 1.00 90.19 146 GLY A CA 1
ATOM 1163 C C . GLY A 1 146 ? -7.514 1.152 -12.226 1.00 90.19 146 GLY A C 1
ATOM 1164 O O . GLY A 1 146 ? -7.122 0.267 -12.984 1.00 90.19 146 GLY A O 1
ATOM 1165 N N . PRO A 1 147 ? -8.689 1.770 -12.417 1.00 87.00 147 PRO A N 1
ATOM 1166 C CA . PRO A 1 147 ? -9.559 1.471 -13.546 1.00 87.00 147 PRO A CA 1
ATOM 1167 C C . PRO A 1 147 ? -8.893 1.841 -14.873 1.00 87.00 147 PRO A C 1
ATOM 1169 O O . PRO A 1 147 ? -8.532 3.001 -15.088 1.00 87.00 147 PRO A O 1
ATOM 1172 N N . HIS A 1 148 ? -8.782 0.883 -15.790 1.00 82.88 148 HIS A N 1
ATOM 1173 C CA . HIS A 1 148 ? -8.273 1.156 -17.126 1.00 82.88 148 HIS A CA 1
ATOM 1174 C C . HIS A 1 148 ? -9.350 1.871 -17.963 1.00 82.88 148 HIS A C 1
ATOM 1176 O O . HIS A 1 148 ? -10.459 1.337 -18.114 1.00 82.88 148 HIS A O 1
ATOM 1182 N N . PRO A 1 149 ? -9.061 3.049 -18.551 1.00 79.31 149 PRO A N 1
ATOM 1183 C CA . PRO A 1 149 ? -10.085 3.843 -19.228 1.00 79.31 149 PRO A CA 1
ATOM 1184 C C . PRO A 1 149 ? -10.708 3.155 -20.459 1.00 79.31 149 PRO A C 1
ATOM 1186 O O . PRO A 1 149 ? -11.873 3.402 -20.772 1.00 79.31 149 PRO A O 1
ATOM 1189 N N . ASP A 1 150 ? -9.964 2.278 -21.143 1.00 78.38 150 ASP A N 1
ATOM 1190 C CA . ASP A 1 150 ? -10.448 1.549 -22.332 1.00 78.38 150 ASP A CA 1
ATOM 1191 C C . ASP A 1 150 ? -11.052 0.171 -22.060 1.00 78.38 150 ASP A C 1
ATOM 1193 O O . ASP A 1 150 ? -11.821 -0.320 -22.879 1.00 78.38 150 ASP A O 1
ATOM 1197 N N . MET A 1 151 ? -10.768 -0.452 -20.914 1.00 73.19 151 MET A N 1
ATOM 1198 C CA . MET A 1 151 ? -11.233 -1.818 -20.634 1.00 73.19 151 MET A CA 1
ATOM 1199 C C . MET A 1 151 ? -12.518 -1.807 -19.806 1.00 73.19 151 MET A C 1
ATOM 1201 O O . MET A 1 151 ? -12.639 -2.547 -18.840 1.00 73.19 151 MET A O 1
ATOM 1205 N N . GLY A 1 152 ? -13.457 -0.903 -20.103 1.00 65.81 152 GLY A N 1
ATOM 1206 C CA . GLY A 1 152 ? -14.732 -0.838 -19.376 1.00 65.81 152 GLY A CA 1
ATOM 1207 C C . GLY A 1 152 ? -14.579 -0.666 -17.857 1.00 65.81 152 GLY A C 1
ATOM 1208 O O . GLY A 1 152 ? -15.385 -1.199 -17.102 1.00 65.81 152 GLY A O 1
ATOM 1209 N N . ARG A 1 153 ? -13.542 0.057 -17.402 1.00 66.62 153 ARG A N 1
ATOM 1210 C CA . ARG A 1 153 ? -13.181 0.236 -15.979 1.00 66.62 153 ARG A CA 1
ATOM 1211 C C . ARG A 1 153 ? -12.724 -1.038 -15.253 1.00 66.62 153 ARG A C 1
ATOM 1213 O O . ARG A 1 153 ? -12.712 -1.050 -14.022 1.00 66.62 153 ARG A O 1
ATOM 1220 N N . VAL A 1 154 ? -12.308 -2.080 -15.977 1.00 83.19 154 VAL A N 1
ATOM 1221 C CA . VAL A 1 154 ? -11.563 -3.204 -15.389 1.00 83.19 154 VAL A CA 1
ATOM 1222 C C . VAL A 1 154 ? -10.324 -2.663 -14.678 1.00 83.19 154 VAL A C 1
ATOM 1224 O O . VAL A 1 154 ? -9.651 -1.760 -15.181 1.00 83.19 154 VAL A O 1
ATOM 1227 N N . LEU A 1 155 ? -10.060 -3.185 -13.482 1.00 86.94 155 LEU A N 1
ATOM 1228 C CA . LEU A 1 155 ? -8.891 -2.810 -12.702 1.00 86.94 155 LEU A CA 1
ATOM 1229 C C . LEU A 1 155 ? -7.637 -3.371 -13.367 1.00 86.94 155 LEU A C 1
ATOM 1231 O O . LEU A 1 155 ? -7.531 -4.575 -13.585 1.00 86.94 155 LEU A O 1
ATOM 1235 N N . ASP A 1 156 ? -6.698 -2.484 -13.660 1.00 89.75 156 ASP A N 1
ATOM 1236 C CA . ASP A 1 156 ? -5.352 -2.830 -14.083 1.00 89.75 156 ASP A CA 1
ATOM 1237 C C . ASP A 1 156 ? -4.398 -2.599 -12.911 1.00 89.75 156 ASP A C 1
ATOM 1239 O O . ASP A 1 156 ? -4.488 -1.588 -12.209 1.00 89.75 156 ASP A O 1
ATOM 1243 N N . VAL A 1 157 ? -3.520 -3.565 -12.660 1.00 92.56 157 VAL A N 1
ATOM 1244 C CA . VAL A 1 157 ? -2.599 -3.570 -11.525 1.00 92.56 157 VAL A CA 1
ATOM 1245 C C . VAL A 1 157 ? -1.224 -3.965 -12.030 1.00 92.56 157 VAL A C 1
ATOM 1247 O O . VAL A 1 157 ? -1.044 -5.007 -12.653 1.00 92.56 157 VAL A O 1
ATOM 1250 N N . SER A 1 158 ? -0.236 -3.135 -11.723 1.00 93.25 158 SER A N 1
ATOM 1251 C CA . SER A 1 158 ? 1.130 -3.262 -12.215 1.00 93.25 158 SER A CA 1
ATOM 1252 C C . SER A 1 158 ? 2.144 -3.024 -11.099 1.00 93.25 158 SER A C 1
ATOM 1254 O O . SER A 1 158 ? 1.890 -2.306 -10.128 1.00 93.25 158 SER A O 1
ATOM 1256 N N . SER A 1 159 ? 3.324 -3.621 -11.246 1.00 95.12 159 SER A N 1
ATOM 1257 C CA . SER A 1 159 ? 4.476 -3.361 -10.388 1.00 95.12 159 SER A CA 1
ATOM 1258 C C . SER A 1 159 ? 5.647 -2.837 -11.207 1.00 95.12 159 SER A C 1
ATOM 1260 O O . SER A 1 159 ? 5.884 -3.265 -12.333 1.00 95.12 159 SER A O 1
ATOM 1262 N N . PHE A 1 160 ? 6.395 -1.911 -10.624 1.00 95.25 160 PHE A N 1
ATOM 1263 C CA . PHE A 1 160 ? 7.578 -1.303 -11.215 1.00 95.25 160 PHE A CA 1
ATOM 1264 C C . PHE A 1 160 ? 8.750 -1.431 -10.242 1.00 95.25 160 PHE A C 1
ATOM 1266 O O . PHE A 1 160 ? 8.583 -1.215 -9.041 1.00 95.25 160 PHE A O 1
ATOM 1273 N N . HIS A 1 161 ? 9.929 -1.799 -10.740 1.00 95.94 161 HIS A N 1
ATOM 1274 C CA . HIS A 1 161 ? 11.095 -2.102 -9.910 1.00 95.94 161 HIS A CA 1
ATOM 1275 C C . HIS A 1 161 ? 12.334 -1.381 -10.439 1.00 95.94 161 HIS A C 1
ATOM 1277 O O . HIS A 1 161 ? 12.588 -1.395 -11.642 1.00 95.94 161 HIS A O 1
ATOM 1283 N N . VAL A 1 162 ? 13.120 -0.795 -9.534 1.00 96.12 162 VAL A N 1
ATOM 1284 C CA . VAL A 1 162 ? 14.439 -0.221 -9.834 1.00 96.12 162 VAL A CA 1
ATOM 1285 C C . VAL A 1 162 ? 15.471 -0.792 -8.879 1.00 96.12 162 VAL A C 1
ATOM 1287 O O . VAL A 1 162 ? 15.254 -0.847 -7.667 1.00 96.12 162 VAL A O 1
ATOM 1290 N N . GLY A 1 163 ? 16.601 -1.193 -9.453 1.00 93.50 163 GLY A N 1
ATOM 1291 C CA . GLY A 1 163 ? 17.655 -1.922 -8.766 1.00 93.50 163 GLY A CA 1
ATOM 1292 C C . GLY A 1 163 ? 17.496 -3.435 -8.909 1.00 93.50 163 GLY A C 1
ATOM 1293 O O . GLY A 1 163 ? 16.398 -3.972 -9.086 1.00 93.50 163 GLY A O 1
ATOM 1294 N N . THR A 1 164 ? 18.625 -4.131 -8.848 1.00 96.31 164 THR A N 1
ATOM 1295 C CA . THR A 1 164 ? 18.708 -5.584 -9.009 1.00 96.31 164 THR A CA 1
ATOM 1296 C C . THR A 1 164 ? 19.556 -6.199 -7.910 1.00 96.31 164 THR A C 1
ATOM 1298 O O . THR A 1 164 ? 20.452 -5.567 -7.353 1.00 96.31 164 THR A O 1
ATOM 1301 N N . THR A 1 165 ? 19.321 -7.476 -7.625 1.00 95.06 165 THR A N 1
ATOM 1302 C CA . THR A 1 165 ? 20.264 -8.279 -6.836 1.00 95.06 165 THR A CA 1
ATOM 1303 C C . THR A 1 165 ? 21.625 -8.376 -7.540 1.00 95.06 165 THR A C 1
ATOM 1305 O O . THR A 1 165 ? 21.749 -8.073 -8.727 1.00 95.06 165 THR A O 1
ATOM 1308 N N . LYS A 1 166 ? 22.644 -8.902 -6.847 1.00 94.62 166 LYS A N 1
ATOM 1309 C CA . LYS A 1 166 ? 23.961 -9.199 -7.450 1.00 94.62 166 LYS A CA 1
ATOM 1310 C C . LYS A 1 166 ? 23.890 -10.146 -8.657 1.00 94.62 166 LYS A C 1
ATOM 1312 O O . LYS A 1 166 ? 24.824 -10.188 -9.446 1.00 94.62 166 LYS A O 1
ATOM 1317 N N . LEU A 1 167 ? 22.802 -10.908 -8.780 1.00 95.50 167 LEU A N 1
ATOM 1318 C CA . LEU A 1 167 ? 22.539 -11.822 -9.893 1.00 95.50 167 LEU A CA 1
ATOM 1319 C C . LEU A 1 167 ? 21.671 -11.189 -10.994 1.00 95.50 167 LEU A C 1
ATOM 1321 O O . LEU A 1 167 ? 21.228 -11.893 -11.892 1.00 95.50 167 LEU A O 1
ATOM 1325 N N . GLY A 1 168 ? 21.374 -9.890 -10.912 1.00 95.50 168 GLY A N 1
ATOM 1326 C CA . GLY A 1 168 ? 20.557 -9.182 -11.901 1.00 95.50 168 GLY A CA 1
ATOM 1327 C C . GLY A 1 168 ? 19.043 -9.339 -11.727 1.00 95.50 168 GLY A C 1
ATOM 1328 O O . GLY A 1 168 ? 18.290 -8.717 -12.463 1.00 95.50 168 GLY A O 1
ATOM 1329 N N . ASN A 1 169 ? 18.571 -10.110 -10.741 1.00 96.31 169 ASN A N 1
ATOM 1330 C CA . ASN A 1 169 ? 17.132 -10.300 -10.525 1.00 96.31 169 ASN A CA 1
ATOM 1331 C C . ASN A 1 169 ? 16.469 -9.057 -9.914 1.00 96.31 169 ASN A C 1
ATOM 1333 O O . ASN A 1 169 ? 16.990 -8.507 -8.936 1.00 96.31 169 ASN A O 1
ATOM 1337 N N . TRP A 1 170 ? 15.294 -8.676 -10.419 1.00 95.56 170 TRP A N 1
ATOM 1338 C CA . TRP A 1 170 ? 14.399 -7.709 -9.772 1.00 95.56 170 TRP A CA 1
ATOM 1339 C C . TRP A 1 170 ? 13.707 -8.311 -8.547 1.00 95.56 170 TRP A C 1
ATOM 1341 O O . TRP A 1 170 ? 13.697 -9.526 -8.354 1.00 95.56 170 TRP A O 1
ATOM 1351 N N . PHE A 1 171 ? 13.062 -7.471 -7.732 1.00 96.00 171 PHE A N 1
ATOM 1352 C CA . PHE A 1 171 ? 12.336 -7.936 -6.546 1.00 96.00 171 PHE A CA 1
ATOM 1353 C C . PHE A 1 171 ? 11.253 -8.972 -6.879 1.00 96.00 171 PHE A C 1
ATOM 1355 O O . PHE A 1 171 ? 11.160 -9.989 -6.197 1.00 96.00 171 PHE A O 1
ATOM 1362 N N . SER A 1 172 ? 10.494 -8.771 -7.960 1.00 95.94 172 SER A N 1
ATOM 1363 C CA . SER A 1 172 ? 9.458 -9.715 -8.399 1.00 95.94 172 SER A CA 1
ATOM 1364 C C . SER A 1 172 ? 9.996 -11.090 -8.802 1.00 95.94 172 SER A C 1
ATOM 1366 O O . SER A 1 172 ? 9.278 -12.080 -8.697 1.00 95.94 172 SER A O 1
ATOM 1368 N N . GLN A 1 173 ? 11.255 -11.159 -9.240 1.00 96.50 173 GLN A N 1
ATOM 1369 C CA . GLN A 1 173 ? 11.936 -12.399 -9.619 1.00 96.50 173 GLN A CA 1
ATOM 1370 C C . GLN A 1 173 ? 12.644 -13.044 -8.423 1.00 96.50 173 GLN A C 1
ATOM 1372 O O . GLN A 1 173 ? 12.663 -14.264 -8.290 1.00 96.50 173 GLN A O 1
ATOM 1377 N N . ALA A 1 174 ? 13.231 -12.226 -7.548 1.00 96.81 174 ALA A N 1
ATOM 1378 C CA . ALA A 1 174 ? 13.960 -12.685 -6.372 1.00 96.81 174 ALA A CA 1
ATOM 1379 C C . ALA A 1 174 ? 13.033 -13.125 -5.228 1.00 96.81 174 ALA A C 1
ATOM 1381 O O . ALA A 1 174 ? 13.452 -13.911 -4.380 1.00 96.81 174 ALA A O 1
ATOM 1382 N N . TYR A 1 175 ? 11.797 -12.618 -5.182 1.00 96.81 175 TYR A N 1
ATOM 1383 C CA . TYR A 1 175 ? 10.813 -12.958 -4.159 1.00 96.81 175 TYR A CA 1
ATOM 1384 C C . TYR A 1 175 ? 9.881 -14.086 -4.639 1.00 96.81 175 TYR A C 1
ATOM 1386 O O . TYR A 1 175 ? 9.072 -13.873 -5.549 1.00 96.81 175 TYR A O 1
ATOM 1394 N N . PRO A 1 176 ? 9.949 -15.289 -4.035 1.00 96.31 176 PRO A N 1
ATOM 1395 C CA . PRO A 1 176 ? 9.111 -16.410 -4.439 1.00 96.31 176 PRO A CA 1
ATOM 1396 C C . PRO A 1 176 ? 7.624 -16.075 -4.354 1.00 96.31 176 PRO A C 1
ATOM 1398 O O . PRO A 1 176 ? 7.160 -15.474 -3.383 1.00 96.31 176 PRO A O 1
ATOM 1401 N N . HIS A 1 177 ? 6.867 -16.510 -5.361 1.00 96.25 177 HIS A N 1
ATOM 1402 C CA . HIS A 1 177 ? 5.419 -16.305 -5.429 1.00 96.25 177 HIS A CA 1
ATOM 1403 C C . HIS A 1 177 ? 4.995 -14.828 -5.339 1.00 96.25 177 HIS A C 1
ATOM 1405 O O . HIS A 1 177 ? 3.907 -14.535 -4.850 1.00 96.25 177 HIS A O 1
ATOM 1411 N N . PHE A 1 178 ? 5.812 -13.887 -5.833 1.00 96.12 178 PHE A N 1
ATOM 1412 C CA . PHE A 1 178 ? 5.509 -12.449 -5.808 1.00 96.12 178 PHE A CA 1
ATOM 1413 C C . PHE A 1 178 ? 4.098 -12.107 -6.303 1.00 96.12 178 PHE A C 1
ATOM 1415 O O . PHE A 1 178 ? 3.379 -11.350 -5.653 1.00 96.12 178 PHE A O 1
ATOM 1422 N N . SER A 1 179 ? 3.654 -12.720 -7.403 1.00 95.12 179 SER A N 1
ATOM 1423 C CA . SER A 1 179 ? 2.292 -12.521 -7.907 1.00 95.12 179 SER A CA 1
ATOM 1424 C C . SER A 1 179 ? 1.222 -12.890 -6.860 1.00 95.12 179 SER A C 1
ATOM 1426 O O . SER A 1 179 ? 0.329 -12.097 -6.576 1.00 95.12 179 SER A O 1
ATOM 1428 N N . GLN A 1 180 ? 1.349 -14.044 -6.203 1.00 95.94 180 GLN A N 1
ATOM 1429 C CA . GLN A 1 180 ? 0.363 -14.536 -5.231 1.00 95.94 180 GLN A CA 1
ATOM 1430 C C . GLN A 1 180 ? 0.442 -13.801 -3.888 1.00 95.94 180 GLN A C 1
ATOM 1432 O O . GLN A 1 180 ? -0.581 -13.511 -3.280 1.00 95.94 180 GLN A O 1
ATOM 1437 N N . ASN A 1 181 ? 1.652 -13.486 -3.428 1.00 96.62 181 ASN A N 1
ATOM 1438 C CA . ASN A 1 181 ? 1.884 -12.956 -2.084 1.00 96.62 181 ASN A CA 1
ATOM 1439 C C . ASN A 1 181 ? 1.883 -11.425 -2.022 1.00 96.62 181 ASN A C 1
ATOM 1441 O O . ASN A 1 181 ? 1.726 -10.864 -0.940 1.00 96.62 181 ASN A O 1
ATOM 1445 N N . VAL A 1 182 ? 2.074 -10.745 -3.156 1.00 96.88 182 VAL A N 1
ATOM 1446 C CA . VAL A 1 182 ? 2.140 -9.278 -3.227 1.00 96.88 182 VAL A CA 1
ATOM 1447 C C . VAL A 1 182 ? 1.069 -8.732 -4.162 1.00 96.88 182 VAL A C 1
ATOM 1449 O O . VAL A 1 182 ? 0.251 -7.920 -3.733 1.00 96.88 182 VAL A O 1
ATOM 1452 N N . MET A 1 183 ? 1.024 -9.200 -5.415 1.00 96.69 183 MET A N 1
ATOM 1453 C CA . MET A 1 183 ? 0.110 -8.623 -6.411 1.00 96.69 183 MET A CA 1
ATOM 1454 C C . MET A 1 183 ? -1.357 -8.937 -6.117 1.00 96.69 183 MET A C 1
ATOM 1456 O O . MET A 1 183 ? -2.189 -8.043 -6.239 1.00 96.69 183 MET A O 1
ATOM 1460 N N . VAL A 1 184 ? -1.693 -10.156 -5.682 1.00 95.25 184 VAL A N 1
ATOM 1461 C CA . VAL A 1 184 ? -3.079 -10.518 -5.331 1.00 95.25 184 VAL A CA 1
ATOM 1462 C C . VAL A 1 184 ? -3.597 -9.712 -4.128 1.00 95.25 184 VAL A C 1
ATOM 1464 O O . VAL A 1 184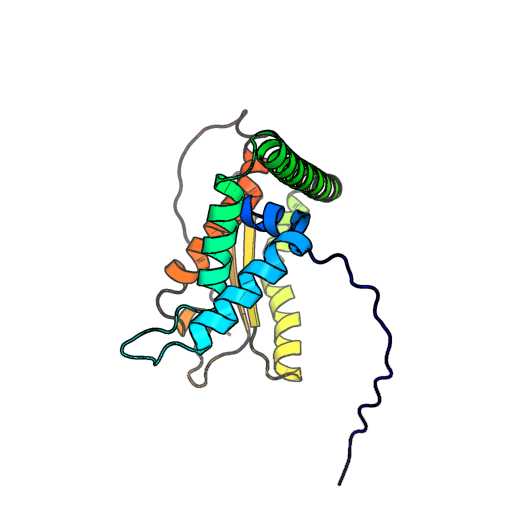 ? -4.633 -9.065 -4.281 1.00 95.25 184 VAL A O 1
ATOM 1467 N N . PRO A 1 185 ? -2.904 -9.644 -2.971 1.00 97.06 185 PRO A N 1
ATOM 1468 C CA . PRO A 1 185 ? -3.346 -8.794 -1.862 1.00 97.06 185 PRO A CA 1
ATOM 1469 C C . PRO A 1 185 ? -3.448 -7.314 -2.236 1.00 97.06 185 PRO A C 1
ATOM 1471 O O . PRO A 1 185 ? -4.371 -6.626 -1.805 1.00 97.06 185 PRO A O 1
ATOM 1474 N N . TYR A 1 186 ? -2.523 -6.817 -3.062 1.00 96.19 186 TYR A N 1
ATOM 1475 C CA . TYR A 1 186 ? -2.591 -5.442 -3.545 1.00 96.19 186 TYR A CA 1
ATOM 1476 C C . TYR A 1 186 ? -3.792 -5.226 -4.478 1.00 96.19 186 TYR A C 1
ATOM 1478 O O . TYR A 1 186 ? -4.490 -4.227 -4.349 1.00 96.19 186 TYR A O 1
ATOM 1486 N N . THR A 1 187 ? -4.109 -6.188 -5.348 1.00 93.00 187 THR A N 1
ATOM 1487 C CA . THR A 1 187 ? -5.313 -6.154 -6.196 1.00 93.00 187 THR A CA 1
ATOM 1488 C C . THR A 1 187 ? -6.581 -6.116 -5.349 1.00 93.00 187 THR A C 1
ATOM 1490 O O . THR A 1 187 ? -7.431 -5.267 -5.583 1.00 93.00 187 THR A O 1
ATOM 1493 N N . GLN A 1 188 ? -6.676 -6.945 -4.305 1.00 93.12 188 GLN A N 1
ATOM 1494 C CA . GLN A 1 188 ? -7.803 -6.925 -3.360 1.00 93.12 188 GLN A CA 1
ATOM 1495 C C . GLN A 1 188 ? -7.934 -5.574 -2.644 1.00 93.12 188 GLN A C 1
ATOM 1497 O O . GLN A 1 188 ? -9.036 -5.074 -2.428 1.00 93.12 188 GLN A O 1
ATOM 1502 N N . PHE A 1 189 ? -6.810 -4.946 -2.290 1.00 92.50 189 PHE A N 1
ATOM 1503 C CA . PHE A 1 189 ? -6.818 -3.589 -1.750 1.00 92.50 189 PHE A CA 1
ATOM 1504 C C . PHE A 1 189 ? -7.382 -2.579 -2.764 1.00 92.50 189 PHE A C 1
ATOM 1506 O O . PHE A 1 189 ? -8.244 -1.778 -2.405 1.00 92.50 189 PHE A O 1
ATOM 1513 N N . ILE A 1 190 ? -6.948 -2.637 -4.026 1.00 90.75 190 ILE A N 1
ATOM 1514 C CA . ILE A 1 190 ? -7.459 -1.777 -5.105 1.00 90.75 190 ILE A CA 1
ATOM 1515 C C . ILE A 1 190 ? -8.955 -2.030 -5.350 1.00 90.75 190 ILE A C 1
ATOM 1517 O O . ILE A 1 190 ? -9.722 -1.078 -5.487 1.00 90.75 190 ILE A O 1
ATOM 1521 N N . GLU A 1 191 ? -9.407 -3.284 -5.325 1.00 88.38 191 GLU A N 1
ATOM 1522 C CA . GLU A 1 191 ? -10.829 -3.636 -5.390 1.00 88.38 191 GLU A CA 1
ATOM 1523 C C . GLU A 1 191 ? -11.620 -2.962 -4.272 1.00 88.38 191 GLU A C 1
ATOM 1525 O O . GLU A 1 191 ? -12.648 -2.355 -4.555 1.00 88.38 191 GLU A O 1
ATOM 1530 N N . CYS A 1 192 ? -11.131 -2.968 -3.029 1.00 85.00 192 CYS A N 1
ATOM 1531 C CA . CYS A 1 192 ? -11.771 -2.238 -1.933 1.00 85.00 192 CYS A CA 1
ATOM 1532 C C . CYS A 1 192 ? -11.851 -0.730 -2.219 1.00 85.00 192 CYS A C 1
ATOM 1534 O O . CYS A 1 192 ? -12.919 -0.145 -2.051 1.00 85.00 192 CYS A O 1
ATOM 1536 N N . VAL A 1 193 ? -10.772 -0.117 -2.718 1.00 84.75 193 VAL A N 1
ATOM 1537 C CA . VAL A 1 193 ? -10.719 1.324 -3.043 1.00 84.75 193 VAL A CA 1
ATOM 1538 C C . VAL A 1 193 ? -11.739 1.712 -4.120 1.00 84.75 193 VAL A C 1
ATOM 1540 O O . VAL A 1 193 ? -12.390 2.750 -4.011 1.00 84.75 193 VAL A O 1
ATOM 1543 N N . PHE A 1 194 ? -11.907 0.887 -5.156 1.00 81.12 194 PHE A N 1
ATOM 1544 C CA . PHE A 1 194 ? -12.792 1.195 -6.285 1.00 81.12 194 PHE A CA 1
ATOM 1545 C C . PHE A 1 194 ? -14.175 0.525 -6.204 1.00 81.12 194 PHE A C 1
ATOM 1547 O O . PHE A 1 194 ? -15.057 0.868 -6.993 1.00 81.12 194 PHE A O 1
ATOM 1554 N N . SER A 1 195 ? -14.418 -0.369 -5.239 1.00 70.50 195 SER A N 1
ATOM 1555 C CA . SER A 1 195 ? -15.714 -1.038 -5.036 1.00 70.50 195 SER A CA 1
ATOM 1556 C C . SER A 1 195 ? -16.842 -0.052 -4.716 1.00 70.50 195 SER A C 1
ATOM 1558 O O . SER A 1 195 ? -17.920 -0.164 -5.296 1.00 70.50 195 SER A O 1
ATOM 1560 N N . GLU A 1 196 ? -16.584 0.981 -3.910 1.00 53.97 196 GLU A N 1
ATOM 1561 C CA . GLU A 1 196 ? -17.559 2.040 -3.604 1.00 53.97 196 GLU A CA 1
ATOM 1562 C C . GLU A 1 196 ? -17.776 3.013 -4.775 1.00 53.97 196 GLU A C 1
ATOM 1564 O O . GLU A 1 196 ? -18.870 3.545 -4.961 1.00 53.97 196 GLU A O 1
ATOM 1569 N N . ALA A 1 197 ? -16.762 3.227 -5.620 1.00 49.50 197 ALA A N 1
ATOM 1570 C CA . ALA A 1 197 ? -16.916 3.988 -6.862 1.00 49.50 197 ALA A CA 1
ATOM 1571 C C . ALA A 1 197 ? -17.704 3.203 -7.928 1.00 49.50 197 ALA A C 1
ATOM 1573 O O . A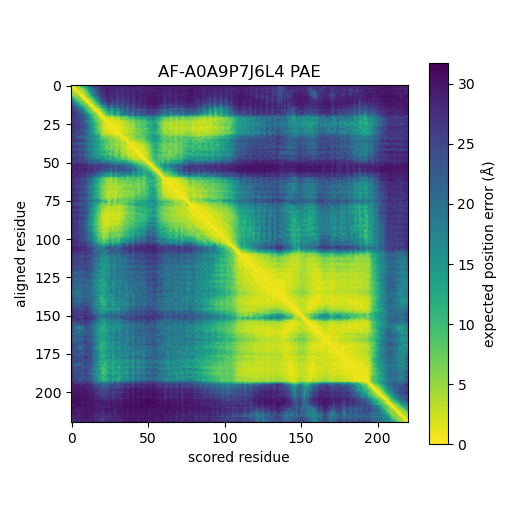LA A 1 197 ? -18.391 3.802 -8.757 1.00 49.50 197 ALA A O 1
ATOM 1574 N N . ALA A 1 198 ? -17.642 1.869 -7.888 1.00 43.41 198 ALA A N 1
ATOM 1575 C CA . ALA A 1 198 ? -18.398 0.999 -8.774 1.00 43.41 198 ALA A CA 1
ATOM 1576 C C . ALA A 1 198 ? -19.884 0.920 -8.392 1.00 43.41 198 ALA A C 1
ATOM 1578 O O . ALA A 1 198 ? -20.708 0.854 -9.297 1.00 43.41 198 ALA A O 1
ATOM 1579 N N . THR A 1 199 ? -20.273 0.976 -7.112 1.00 38.78 199 THR A N 1
ATOM 1580 C CA . THR A 1 199 ? -21.694 0.856 -6.704 1.00 38.78 199 THR A CA 1
ATOM 1581 C C . THR A 1 199 ? -22.582 1.984 -7.248 1.00 38.78 199 THR A C 1
ATOM 1583 O O . THR A 1 199 ? -23.741 1.739 -7.568 1.00 38.78 199 THR A O 1
ATOM 1586 N N . LEU A 1 200 ? -22.040 3.188 -7.466 1.00 41.03 200 LEU A N 1
ATOM 1587 C CA . LEU A 1 200 ? -22.765 4.305 -8.099 1.00 41.03 200 LEU A CA 1
ATOM 1588 C C . LEU A 1 200 ? -22.979 4.135 -9.618 1.00 41.03 200 LEU A C 1
ATOM 1590 O O . LEU A 1 200 ? -23.845 4.793 -10.187 1.00 41.03 200 LEU A O 1
ATOM 1594 N N . LEU A 1 201 ? -22.228 3.250 -10.283 1.00 41.31 201 LEU A N 1
ATOM 1595 C CA . LEU A 1 201 ? -22.305 3.024 -11.737 1.00 41.31 201 LEU A CA 1
ATOM 1596 C C . LEU A 1 201 ? -22.773 1.615 -12.125 1.00 41.31 201 LEU A C 1
ATOM 1598 O O . LEU A 1 201 ? -23.252 1.413 -13.239 1.00 41.31 201 LEU A O 1
ATOM 1602 N N . ARG A 1 202 ? -22.731 0.650 -11.198 1.00 40.34 202 ARG A N 1
ATOM 1603 C CA . ARG A 1 202 ? -23.219 -0.729 -11.383 1.00 40.34 202 ARG A CA 1
ATOM 1604 C C . ARG A 1 202 ? -24.751 -0.830 -11.466 1.00 40.34 202 ARG A C 1
ATOM 1606 O O . ARG A 1 202 ? -25.282 -1.927 -11.575 1.00 40.34 202 ARG A O 1
ATOM 1613 N N . GLY A 1 203 ? -25.455 0.304 -11.436 1.00 37.75 203 GLY A N 1
ATOM 1614 C CA . GLY A 1 203 ? -26.859 0.405 -11.827 1.00 37.75 203 GLY A CA 1
ATOM 1615 C C . GLY A 1 203 ? -27.085 0.503 -13.340 1.00 37.75 203 GLY A C 1
ATOM 1616 O O . GLY A 1 203 ? -28.245 0.556 -13.739 1.00 37.75 203 GLY A O 1
ATOM 1617 N N . LYS A 1 204 ? -26.034 0.561 -14.180 1.00 42.94 204 LYS A N 1
ATOM 1618 C CA . LYS A 1 204 ? -26.220 0.713 -15.633 1.00 42.94 204 LYS A CA 1
ATOM 1619 C C . LYS A 1 204 ? -25.738 -0.420 -16.527 1.00 42.94 204 LYS A C 1
ATOM 1621 O O . LYS A 1 204 ? -26.481 -0.716 -17.446 1.00 42.94 204 LYS A O 1
ATOM 1626 N N . ASP A 1 205 ? -24.629 -1.114 -16.273 1.00 35.03 205 ASP A N 1
ATOM 1627 C CA . ASP A 1 205 ? -24.135 -2.067 -17.283 1.00 35.03 205 ASP A CA 1
ATOM 1628 C C . ASP A 1 205 ? -23.573 -3.362 -16.673 1.00 35.03 205 ASP A C 1
ATOM 1630 O O . ASP A 1 205 ? -22.463 -3.419 -16.147 1.00 35.03 205 ASP A O 1
ATOM 1634 N N . LEU A 1 206 ? -24.375 -4.426 -16.749 1.00 38.62 206 LEU A N 1
ATOM 1635 C CA . LEU A 1 206 ? -23.950 -5.822 -16.635 1.00 38.62 206 LEU A CA 1
ATOM 1636 C C . LEU A 1 206 ? -23.566 -6.313 -18.033 1.00 38.62 206 LEU A C 1
ATOM 1638 O O . LEU A 1 206 ? -24.418 -6.224 -18.904 1.00 38.62 206 LEU A O 1
ATOM 1642 N N . LEU A 1 207 ? -22.371 -6.887 -18.228 1.00 34.00 207 LEU A N 1
ATOM 1643 C CA . LEU A 1 207 ? -22.134 -8.132 -18.990 1.00 34.00 207 LEU A CA 1
ATOM 1644 C C . LEU A 1 207 ? -20.675 -8.641 -18.797 1.00 34.00 207 LEU A C 1
ATOM 1646 O O . LEU A 1 207 ? -19.810 -7.859 -18.399 1.00 34.00 207 LEU A O 1
ATOM 1650 N N . PRO A 1 208 ? -20.403 -9.954 -18.996 1.00 41.25 208 PRO A N 1
ATOM 1651 C CA . PRO A 1 208 ? -19.299 -10.663 -18.349 1.00 41.25 208 PRO A CA 1
ATOM 1652 C C . PRO A 1 208 ? -18.086 -10.960 -19.248 1.00 41.25 208 PRO A C 1
ATOM 1654 O O . PRO A 1 208 ? -18.223 -11.250 -20.432 1.00 41.25 208 PRO A O 1
ATOM 1657 N N . GLY A 1 209 ? -16.923 -11.054 -18.592 1.00 35.28 209 GLY A N 1
ATOM 1658 C CA . GLY A 1 209 ? -15.800 -11.903 -18.998 1.00 35.28 209 GLY A CA 1
ATOM 1659 C C . GLY A 1 209 ? -14.688 -11.209 -19.783 1.00 35.28 209 GLY A C 1
ATOM 1660 O O . GLY A 1 209 ? -14.882 -10.854 -20.935 1.00 35.28 209 GLY A O 1
ATOM 1661 N N . SER A 1 210 ? -13.491 -11.110 -19.196 1.00 31.31 210 SER A N 1
ATOM 1662 C CA . SER A 1 210 ? -12.271 -11.659 -19.808 1.00 31.31 210 SER A CA 1
ATOM 1663 C C . SER A 1 210 ? -11.062 -11.561 -18.866 1.00 31.31 210 SER A C 1
ATOM 1665 O O . SER A 1 210 ? -11.000 -10.739 -17.958 1.00 31.31 210 SER A O 1
ATOM 1667 N N . THR A 1 211 ? -10.148 -12.489 -19.106 1.00 31.20 211 THR A N 1
ATOM 1668 C CA . THR A 1 211 ? -8.964 -12.978 -18.392 1.00 31.20 211 THR A CA 1
ATOM 1669 C C . THR A 1 211 ? -7.813 -11.993 -18.156 1.00 31.20 211 THR A C 1
ATOM 1671 O O . THR A 1 211 ? -7.569 -11.078 -18.934 1.00 31.20 211 THR A O 1
ATOM 1674 N N . MET A 1 212 ? -7.054 -12.283 -17.089 1.00 36.12 212 MET A N 1
ATOM 1675 C CA . MET A 1 212 ? -5.810 -11.631 -16.667 1.00 36.12 212 MET A CA 1
ATOM 1676 C C . MET A 1 212 ? -4.634 -11.798 -17.641 1.00 36.12 212 MET A C 1
ATOM 1678 O O . MET A 1 212 ? -4.463 -12.872 -18.213 1.00 36.12 212 MET A O 1
ATOM 1682 N N . SER A 1 213 ? -3.752 -10.786 -17.658 1.00 34.56 213 SER A N 1
ATOM 1683 C CA . SER A 1 213 ? -2.279 -10.882 -17.543 1.00 34.56 213 SER A CA 1
ATOM 1684 C C . SER A 1 213 ? -1.546 -9.966 -18.532 1.00 34.56 213 SER A C 1
ATOM 1686 O O . SER A 1 213 ? -1.631 -10.155 -19.742 1.00 34.56 213 SER A O 1
ATOM 1688 N N . SER A 1 214 ? -0.751 -9.024 -18.014 1.00 32.97 214 SER A N 1
ATOM 1689 C CA . SER A 1 214 ? 0.383 -8.447 -18.742 1.00 32.97 214 SER A CA 1
ATOM 1690 C C . SER A 1 214 ? 1.493 -8.074 -17.759 1.00 32.97 214 SER A C 1
ATOM 1692 O O . SER A 1 214 ? 1.337 -7.199 -16.913 1.00 32.97 214 SER A O 1
ATOM 1694 N N . THR A 1 215 ? 2.618 -8.784 -17.845 1.00 31.36 215 THR A N 1
ATOM 1695 C CA . THR A 1 215 ? 3.885 -8.396 -17.216 1.00 31.36 215 THR A CA 1
ATOM 1696 C C . THR A 1 215 ? 4.682 -7.626 -18.260 1.00 31.36 215 THR A C 1
ATOM 1698 O O . THR A 1 215 ? 5.197 -8.225 -19.202 1.00 31.36 215 THR A O 1
ATOM 1701 N N . LEU A 1 216 ? 4.792 -6.306 -18.110 1.00 34.62 216 LEU A N 1
ATOM 1702 C CA . LEU A 1 216 ? 5.725 -5.507 -18.904 1.00 34.62 216 LEU A CA 1
ATOM 1703 C C . LEU A 1 216 ? 7.134 -5.678 -18.326 1.00 34.62 216 LEU A C 1
ATOM 1705 O O . LEU A 1 216 ? 7.539 -4.973 -17.404 1.00 34.62 216 LEU A O 1
ATOM 1709 N N . ALA A 1 217 ? 7.876 -6.644 -18.864 1.00 27.67 217 ALA A N 1
ATOM 1710 C CA . ALA A 1 217 ? 9.318 -6.722 -18.689 1.00 27.67 217 ALA A CA 1
ATOM 1711 C C . ALA A 1 217 ? 9.982 -5.845 -19.759 1.00 27.67 217 ALA A C 1
ATOM 1713 O O . ALA A 1 217 ? 10.002 -6.200 -20.936 1.00 27.67 217 ALA A O 1
ATOM 1714 N N . ILE A 1 218 ? 10.523 -4.698 -19.353 1.00 35.62 218 ILE A N 1
ATOM 1715 C CA . ILE A 1 218 ? 11.431 -3.917 -20.196 1.00 35.62 218 ILE A CA 1
ATOM 1716 C C . ILE A 1 218 ? 12.832 -4.494 -19.971 1.00 35.62 218 ILE A C 1
ATOM 1718 O O . ILE A 1 218 ? 13.364 -4.432 -18.865 1.00 35.62 218 ILE A O 1
ATOM 1722 N N . THR A 1 219 ? 13.396 -5.109 -21.008 1.00 29.36 219 THR A N 1
ATOM 1723 C CA . THR A 1 219 ? 14.825 -5.468 -21.093 1.00 29.36 219 THR A CA 1
ATOM 1724 C C . THR A 1 219 ? 15.510 -4.523 -22.094 1.00 29.36 219 THR A C 1
ATOM 1726 O O . THR A 1 219 ? 14.795 -3.887 -22.869 1.00 29.36 219 THR A O 1
ATOM 1729 N N . PRO A 1 220 ? 16.839 -4.342 -21.981 1.00 41.34 220 PRO A N 1
ATOM 1730 C CA . PRO A 1 220 ? 17.526 -3.046 -22.055 1.00 41.34 220 PRO A CA 1
ATOM 1731 C C . PRO A 1 220 ? 17.526 -2.353 -23.418 1.00 41.34 220 PRO A C 1
ATOM 1733 O O . PRO A 1 220 ? 17.540 -3.057 -24.451 1.00 41.34 220 PRO A O 1
#

Radius of gyration: 25.34 Å; Cα contacts (8 Å, |Δi|>4): 116; chains: 1; bounding box: 66×46×64 Å